Protein AF-A0A957PNN7-F1 (afdb_monomer_lite)

Secondary structure (DSSP, 8-state):
---TT-EE-TT---EEESTT-SSSS-EEEEESSSS-EEEEEEEEE--S--SEEEEEEEEEEEE---STTS-EEEEEEEETTT--EEEEEEEEEGGG-SBSS--TT--EEEEEEEEHHHHHHHTT-EEEEEEEEE--SSS-EEEEEEEEEEEE-----PPPP------PPPPPPPPEEEEEEE--SS--TTHHHHHHHHHHHHHGGGBSSSSSEEEEEEESS-TT-TTS-S--EEEE--TTS---TTTSEEE-----

Foldseek 3Di:
DPLVQKDKPPQAPKDWAQPLALDDRTWIKHWPDAQGKTKIKHKDFAALDFFKKKKKKKKAKAWPDDDWDFKKKWKFKAQPPPRHTLDGLDIDTNNLHPHNDDDSVRIDMDMDMAGDPRCVSRRRTTMMTMIIMGGHRDITMMMIMDDIDMGGPDPDDDDDDDDDDDPDDPDPQAADEDEAEAELCAQCLSVVVSVLVVCLSRCQCQDEPNHRYWYKYWYAADSVDRRNDHAIKIAGQYNRSDGDPPPRIDRPGDDD

Sequence (256 aa):
GDLSSWIVSENSTVTVTGDGAYGGQYAAYFGGIDNANEEFYQQVNVPNTGEQGSLTFWVNQFSEESAEGADFFCASIYDANTVEQIFDLGCLDGVEAINDSYDAEAWWLAQYEFQGADWNALKGKAILLAFQMYTDGSLLTTVLIDNISFQTDSTAVATPTPTPISTAQPSAQRTWTAILYIDGDNDLCNAYPRLLTRMEQELGDKIGPNGFLNITVLIDHHPGYCQGIGNAMRYLIQPNGAYTDGVNRWDMGEIH

pLDDT: mean 81.03, std 16.58, range [35.59, 98.56]

Radius of gyration: 21.53 Å; chains: 1; bounding box: 55×30×69 Å

Structure (mmCIF, N/CA/C/O backbone):
data_AF-A0A957PNN7-F1
#
_entry.id   AF-A0A957PNN7-F1
#
loop_
_atom_site.group_PDB
_atom_site.id
_atom_site.type_symbol
_atom_site.label_atom_id
_atom_site.label_alt_id
_atom_site.label_comp_id
_atom_site.label_asym_id
_atom_site.label_entity_id
_atom_site.label_seq_id
_atom_site.pdbx_PDB_ins_code
_atom_site.Cartn_x
_atom_site.Cartn_y
_atom_site.Cartn_z
_atom_site.occupancy
_atom_site.B_iso_or_equiv
_atom_site.auth_seq_id
_atom_site.auth_comp_id
_atom_site.auth_asym_id
_atom_site.auth_atom_id
_atom_site.pdbx_PDB_model_num
ATOM 1 N N . GLY A 1 1 ? 7.047 13.147 5.935 1.00 64.62 1 GLY A N 1
ATOM 2 C CA . GLY A 1 1 ? 6.265 12.861 7.159 1.00 64.62 1 GLY A CA 1
ATOM 3 C C . GLY A 1 1 ? 7.154 12.637 8.377 1.00 64.62 1 GLY A C 1
ATOM 4 O O . GLY A 1 1 ? 8.372 12.604 8.236 1.00 64.62 1 GLY A O 1
ATOM 5 N N . ASP A 1 2 ? 6.580 12.525 9.583 1.00 80.44 2 ASP A N 1
ATOM 6 C CA . ASP A 1 2 ? 7.318 12.065 10.778 1.00 80.44 2 ASP A CA 1
ATOM 7 C C . ASP A 1 2 ? 7.280 10.534 10.838 1.00 80.44 2 ASP A C 1
ATOM 9 O O . ASP A 1 2 ? 6.242 9.940 11.127 1.00 80.44 2 ASP A O 1
ATOM 13 N N . LEU A 1 3 ? 8.418 9.909 10.540 1.00 87.31 3 LEU A N 1
ATOM 14 C CA . LEU A 1 3 ? 8.581 8.454 10.518 1.00 87.31 3 LEU A CA 1
ATOM 15 C C . LEU A 1 3 ? 9.382 7.930 11.722 1.00 87.31 3 LEU A C 1
ATOM 17 O O . LEU A 1 3 ? 9.751 6.764 11.765 1.00 87.31 3 LEU A O 1
ATOM 21 N N . SER A 1 4 ? 9.646 8.769 12.728 1.00 85.88 4 SER A N 1
ATOM 22 C CA . SER A 1 4 ? 10.554 8.444 13.842 1.00 85.88 4 SER A CA 1
ATOM 23 C C . SER A 1 4 ? 10.078 7.318 14.768 1.00 85.88 4 SER A C 1
ATOM 25 O O . SER A 1 4 ? 10.878 6.748 15.507 1.00 85.88 4 SER A O 1
ATOM 27 N N . SER A 1 5 ? 8.782 7.010 14.748 1.00 89.88 5 SER A N 1
ATOM 28 C CA . SER A 1 5 ? 8.162 5.948 15.554 1.00 89.88 5 SER A CA 1
ATOM 29 C C . SER A 1 5 ? 7.886 4.665 14.768 1.00 89.88 5 SER A C 1
ATOM 31 O O . SER A 1 5 ? 7.336 3.719 15.333 1.00 89.88 5 SER A O 1
ATOM 33 N N . TRP A 1 6 ? 8.260 4.632 13.490 1.00 95.56 6 TRP A N 1
ATOM 34 C CA . TRP A 1 6 ? 8.177 3.442 12.655 1.00 95.56 6 TRP A CA 1
ATOM 35 C C . TRP A 1 6 ? 9.421 2.575 12.826 1.00 95.56 6 TRP A C 1
ATOM 37 O O . TRP A 1 6 ? 10.511 3.061 13.133 1.00 95.56 6 TRP A O 1
ATOM 47 N N . ILE A 1 7 ? 9.243 1.275 12.634 1.00 97.12 7 ILE A N 1
ATOM 48 C CA . ILE A 1 7 ? 10.251 0.251 12.868 1.00 97.12 7 ILE A CA 1
ATOM 49 C C . ILE A 1 7 ? 10.518 -0.463 11.548 1.00 97.12 7 ILE A C 1
ATOM 51 O O . ILE A 1 7 ? 9.591 -0.913 10.882 1.00 97.12 7 ILE A O 1
ATOM 55 N N . VAL A 1 8 ? 11.796 -0.572 11.191 1.00 97.44 8 VAL A N 1
ATOM 56 C CA . VAL A 1 8 ? 12.284 -1.434 10.109 1.00 97.44 8 VAL A CA 1
ATOM 57 C C . VAL A 1 8 ? 12.574 -2.809 10.711 1.00 97.44 8 VAL A C 1
ATOM 59 O O . VAL A 1 8 ? 13.305 -2.895 11.702 1.00 97.44 8 VAL A O 1
ATOM 62 N N . SER A 1 9 ? 12.000 -3.875 10.149 1.00 95.44 9 SER A N 1
ATOM 63 C CA . SER A 1 9 ? 12.245 -5.247 10.621 1.00 95.44 9 SER A CA 1
ATOM 64 C C . SER A 1 9 ? 13.721 -5.647 10.458 1.00 95.44 9 SER A C 1
ATOM 66 O O . SER A 1 9 ? 14.397 -5.177 9.550 1.00 95.44 9 SER A O 1
ATOM 68 N N . GLU A 1 10 ? 14.242 -6.533 11.317 1.00 89.75 10 GLU A N 1
ATOM 69 C CA . GLU A 1 10 ? 15.695 -6.799 11.440 1.00 89.75 10 GLU A CA 1
ATOM 70 C C . GLU A 1 10 ? 16.405 -7.235 10.141 1.00 89.75 10 GLU A C 1
ATOM 72 O O . GLU A 1 10 ? 17.602 -6.998 9.999 1.00 89.75 10 GLU A O 1
ATOM 77 N N . ASN A 1 11 ? 15.686 -7.856 9.200 1.00 88.31 11 ASN A N 1
ATOM 78 C CA . ASN A 1 11 ? 16.225 -8.307 7.907 1.00 88.31 11 ASN A CA 1
ATOM 79 C C . ASN A 1 11 ? 15.761 -7.450 6.719 1.00 88.31 11 ASN A C 1
ATOM 81 O O . ASN A 1 11 ? 16.033 -7.797 5.573 1.00 88.31 11 ASN A O 1
ATOM 85 N N . SER A 1 12 ? 15.047 -6.362 6.995 1.00 95.12 12 SER A N 1
ATOM 86 C CA . SER A 1 12 ? 14.549 -5.433 5.992 1.00 95.12 12 SER A CA 1
ATOM 87 C C . SER A 1 12 ? 15.630 -4.411 5.642 1.00 95.12 12 SER A C 1
ATOM 89 O O . SER A 1 12 ? 16.380 -3.955 6.509 1.00 95.12 12 SER A O 1
ATOM 91 N N . THR A 1 13 ? 15.701 -4.036 4.370 1.00 94.94 13 THR A N 1
ATOM 92 C CA . THR A 1 13 ? 16.608 -2.998 3.857 1.00 94.94 13 THR A CA 1
ATOM 93 C C . THR A 1 13 ? 15.934 -1.641 3.693 1.00 94.94 13 THR A C 1
ATOM 95 O O . THR A 1 13 ? 16.572 -0.706 3.209 1.00 94.94 13 THR A O 1
ATOM 98 N N . VAL A 1 14 ? 14.692 -1.504 4.170 1.00 96.50 14 VAL A N 1
ATOM 99 C CA . VAL A 1 14 ? 13.947 -0.242 4.132 1.00 96.50 14 VAL A CA 1
ATOM 100 C C . VAL A 1 14 ? 14.759 0.871 4.771 1.00 96.50 14 VAL A C 1
ATOM 102 O O . VAL A 1 14 ? 15.275 0.745 5.887 1.00 96.50 14 VAL A O 1
ATOM 105 N N . THR A 1 15 ? 14.835 2.001 4.076 1.00 95.19 15 THR A N 1
ATOM 106 C CA . THR A 1 15 ? 15.506 3.196 4.587 1.00 95.19 15 THR A CA 1
ATOM 107 C C . THR A 1 15 ? 14.529 4.348 4.743 1.00 95.19 15 THR A C 1
ATOM 109 O O . THR A 1 15 ? 13.542 4.462 4.023 1.00 95.19 15 THR A O 1
ATOM 112 N N . VAL A 1 16 ? 14.811 5.229 5.702 1.00 92.56 16 VAL A N 1
ATOM 113 C CA . VAL A 1 16 ? 14.127 6.518 5.828 1.00 92.56 16 VAL A CA 1
ATOM 114 C C . VAL A 1 16 ? 15.032 7.571 5.200 1.00 92.56 16 VAL A C 1
ATOM 116 O O . VAL A 1 16 ? 16.122 7.838 5.708 1.00 92.56 16 VAL A O 1
ATOM 119 N N . THR A 1 17 ? 14.592 8.147 4.086 1.00 90.00 17 THR A N 1
ATOM 120 C CA . THR A 1 17 ? 15.379 9.074 3.263 1.00 90.00 17 THR A CA 1
ATOM 121 C C . THR A 1 17 ? 14.665 10.406 3.104 1.00 90.00 17 THR A C 1
ATOM 123 O O . THR A 1 17 ? 13.440 10.456 3.123 1.00 90.00 17 THR A O 1
ATOM 126 N N . GLY A 1 18 ? 15.421 11.496 2.959 1.00 83.50 18 GLY A N 1
ATOM 127 C CA . GLY A 1 18 ? 14.855 12.798 2.594 1.00 83.50 18 GLY A CA 1
ATOM 128 C C . GLY A 1 18 ? 14.750 13.036 1.093 1.00 83.50 18 GLY A C 1
ATOM 129 O O . GLY A 1 18 ? 14.072 13.973 0.671 1.00 83.50 18 GLY A O 1
ATOM 130 N N . ASP A 1 19 ? 15.387 12.187 0.291 1.00 83.00 19 ASP A N 1
ATOM 131 C CA . ASP A 1 19 ? 15.305 12.266 -1.159 1.00 83.00 19 ASP A CA 1
ATOM 132 C C . ASP A 1 19 ? 13.955 11.725 -1.635 1.00 83.00 19 ASP A C 1
ATOM 134 O O . ASP A 1 19 ? 13.506 10.662 -1.213 1.00 83.00 19 ASP A O 1
ATOM 138 N N . GLY A 1 20 ? 13.295 12.480 -2.513 1.00 80.62 20 GLY A N 1
ATOM 139 C CA . GLY A 1 20 ? 12.025 12.074 -3.109 1.00 80.62 20 GLY A CA 1
ATOM 140 C C . GLY A 1 20 ? 10.810 12.144 -2.182 1.00 80.62 20 GLY A C 1
ATOM 141 O O . GLY A 1 20 ? 9.746 11.713 -2.595 1.00 80.62 20 GLY A O 1
ATOM 142 N N . ALA A 1 21 ? 10.913 12.689 -0.963 1.00 87.62 21 ALA A N 1
ATOM 143 C CA . ALA A 1 21 ? 9.772 12.771 -0.048 1.00 87.62 21 ALA A CA 1
ATOM 144 C C . ALA A 1 21 ? 8.613 13.612 -0.620 1.00 87.62 21 ALA A C 1
ATOM 146 O O . ALA A 1 21 ? 8.831 14.721 -1.113 1.00 87.62 21 ALA A O 1
ATOM 147 N N . TYR A 1 22 ? 7.375 13.119 -0.489 1.00 84.88 22 TYR A N 1
ATOM 148 C CA . TYR A 1 22 ? 6.181 13.851 -0.924 1.00 84.88 22 TYR A CA 1
ATOM 149 C C . TYR A 1 22 ? 6.015 15.171 -0.161 1.00 84.88 22 TYR A C 1
ATOM 151 O O . TYR A 1 22 ? 5.710 16.213 -0.742 1.00 84.88 22 TYR A O 1
ATOM 159 N N . GLY A 1 23 ? 6.222 15.147 1.162 1.00 78.06 23 GLY A N 1
ATOM 160 C CA . GLY A 1 23 ? 6.137 16.347 1.986 1.00 78.06 23 GLY A CA 1
ATOM 161 C C . GLY A 1 23 ? 6.925 16.264 3.293 1.00 78.06 23 GLY A C 1
ATOM 162 O O . GLY A 1 23 ? 6.902 15.274 4.022 1.00 78.06 23 GLY A O 1
ATOM 163 N N . GLY A 1 24 ? 7.584 17.363 3.660 1.00 78.06 24 GLY A N 1
ATOM 164 C CA . GLY A 1 24 ? 8.435 17.417 4.850 1.00 78.06 24 GLY A CA 1
ATOM 165 C C . GLY A 1 24 ? 9.861 16.951 4.554 1.00 78.06 24 GLY A C 1
ATOM 166 O O . GLY A 1 24 ? 10.404 17.299 3.514 1.00 78.06 24 GLY A O 1
ATOM 167 N N . GLN A 1 25 ? 10.493 16.254 5.505 1.00 80.31 25 GLN A N 1
ATOM 168 C CA . GLN A 1 25 ? 11.923 15.916 5.431 1.00 80.31 25 GLN A CA 1
ATOM 169 C C . GLN A 1 25 ? 12.231 14.461 5.089 1.00 80.31 25 GLN A C 1
ATOM 171 O O . GLN A 1 25 ? 13.387 14.192 4.792 1.00 80.31 25 GLN A O 1
ATOM 176 N N . TYR A 1 26 ? 11.266 13.543 5.184 1.00 90.31 26 TYR A N 1
ATOM 177 C CA . TYR A 1 26 ? 11.533 12.109 5.079 1.00 90.31 26 TYR A CA 1
ATOM 178 C C . TYR A 1 26 ? 10.372 11.340 4.449 1.00 90.31 26 TYR A C 1
ATOM 180 O O . TYR A 1 26 ? 9.222 11.678 4.728 1.00 90.31 26 TYR A O 1
ATOM 188 N N . ALA A 1 27 ? 10.703 10.286 3.706 1.00 95.25 27 ALA A N 1
ATOM 189 C CA . ALA A 1 27 ? 9.843 9.207 3.226 1.00 95.25 27 ALA A CA 1
ATOM 190 C C . ALA A 1 27 ? 10.506 7.847 3.523 1.00 95.25 27 ALA A C 1
ATOM 192 O O . ALA A 1 27 ? 11.720 7.778 3.740 1.00 95.25 27 ALA A O 1
ATOM 193 N N . ALA A 1 28 ? 9.716 6.775 3.557 1.00 96.94 28 ALA A N 1
ATOM 194 C CA . ALA A 1 28 ? 10.240 5.413 3.639 1.00 96.94 28 ALA A CA 1
ATOM 195 C C . ALA A 1 28 ? 10.440 4.853 2.225 1.00 96.94 28 ALA A C 1
ATOM 197 O O . ALA A 1 28 ? 9.549 4.982 1.389 1.00 96.94 28 ALA A O 1
ATOM 198 N N . TYR A 1 29 ? 11.609 4.263 1.981 1.00 97.50 29 TYR A N 1
ATOM 199 C CA . TYR A 1 29 ? 12.063 3.709 0.707 1.00 97.50 29 TYR A CA 1
ATOM 200 C C . TYR A 1 29 ? 12.147 2.188 0.804 1.00 97.50 29 TYR A C 1
ATOM 202 O O . TYR A 1 29 ? 12.873 1.679 1.661 1.00 97.50 29 TYR A O 1
ATOM 210 N N . PHE A 1 30 ? 11.430 1.504 -0.084 1.00 98.38 30 PHE A N 1
ATOM 211 C CA . PHE A 1 30 ? 11.341 0.049 -0.210 1.00 98.38 30 PHE A CA 1
ATOM 212 C C . PHE A 1 30 ? 11.854 -0.393 -1.579 1.00 98.38 30 PHE A C 1
ATOM 214 O O . PHE A 1 30 ? 11.699 0.332 -2.565 1.00 98.38 30 PHE A O 1
ATOM 221 N N . GLY A 1 31 ? 12.371 -1.613 -1.653 1.00 96.69 31 GLY A N 1
ATOM 222 C CA . GLY A 1 31 ? 12.816 -2.247 -2.883 1.00 96.69 31 GLY A CA 1
ATOM 223 C C . GLY A 1 31 ? 14.093 -1.619 -3.433 1.00 96.69 31 GLY A C 1
ATOM 224 O O . GLY A 1 31 ? 15.041 -1.336 -2.697 1.00 96.69 31 GLY A O 1
ATOM 225 N N . GLY A 1 32 ? 14.144 -1.461 -4.756 1.00 95.94 32 GLY A N 1
ATOM 226 C CA . GLY A 1 32 ? 15.349 -1.040 -5.476 1.00 95.94 32 GLY A CA 1
ATOM 227 C C . GLY A 1 32 ? 16.470 -2.085 -5.453 1.00 95.94 32 GLY A C 1
ATOM 228 O O . GLY A 1 32 ? 17.607 -1.776 -5.815 1.00 95.94 32 GLY A O 1
ATOM 229 N N . ILE A 1 33 ? 16.158 -3.306 -5.008 1.00 96.50 33 ILE A N 1
ATOM 230 C CA . ILE A 1 33 ? 17.058 -4.453 -4.925 1.00 96.50 33 ILE A CA 1
ATOM 231 C C . ILE A 1 33 ? 16.299 -5.761 -5.189 1.00 96.50 33 ILE A C 1
ATOM 233 O O . ILE A 1 33 ? 15.115 -5.878 -4.872 1.00 96.50 33 ILE A O 1
ATOM 237 N N . ASP A 1 34 ? 17.021 -6.763 -5.679 1.00 97.25 34 ASP A N 1
ATOM 238 C CA . ASP A 1 34 ? 16.489 -8.103 -5.931 1.00 97.25 34 ASP A CA 1
ATOM 239 C C . ASP A 1 34 ? 16.408 -8.952 -4.650 1.00 97.25 34 ASP A C 1
ATOM 241 O O . ASP A 1 34 ? 17.261 -8.863 -3.760 1.00 97.25 34 ASP A O 1
ATOM 245 N N . ASN A 1 35 ? 15.480 -9.909 -4.641 1.00 96.62 35 ASN A N 1
ATOM 246 C CA . ASN A 1 35 ? 15.312 -10.967 -3.640 1.00 96.62 35 ASN A CA 1
ATOM 247 C C . ASN A 1 35 ? 15.134 -10.439 -2.208 1.00 96.62 35 ASN A C 1
ATOM 249 O O . ASN A 1 35 ? 15.668 -11.014 -1.250 1.00 96.62 35 ASN A O 1
ATOM 253 N N . ALA A 1 36 ? 14.405 -9.340 -2.059 1.00 96.44 36 ALA A N 1
ATOM 254 C CA . ALA A 1 36 ? 14.161 -8.699 -0.784 1.00 96.44 36 ALA A CA 1
ATOM 255 C C . ALA A 1 36 ? 12.826 -9.137 -0.176 1.00 96.44 36 ALA A C 1
ATOM 257 O O . ALA A 1 36 ? 11.840 -9.406 -0.860 1.00 96.44 36 ALA A O 1
ATOM 258 N N . ASN A 1 37 ? 12.810 -9.201 1.151 1.00 97.31 37 ASN A N 1
ATOM 259 C CA . ASN A 1 37 ? 11.602 -9.353 1.946 1.00 97.31 37 ASN A CA 1
ATOM 260 C C . ASN A 1 37 ? 11.672 -8.309 3.050 1.00 97.31 37 ASN A C 1
ATOM 262 O O . ASN A 1 37 ? 12.423 -8.439 4.021 1.00 97.31 37 ASN A O 1
ATOM 266 N N . GLU A 1 38 ? 10.949 -7.232 2.822 1.00 97.94 38 GLU A N 1
ATOM 267 C CA . GLU A 1 38 ? 11.046 -6.017 3.591 1.00 97.94 38 GLU A CA 1
ATOM 268 C C . GLU A 1 38 ? 9.762 -5.765 4.352 1.00 97.94 38 GLU A C 1
ATOM 270 O O . GLU A 1 38 ? 8.659 -6.020 3.874 1.00 97.94 38 GLU A O 1
ATOM 275 N N . GLU A 1 39 ? 9.918 -5.200 5.540 1.00 98.00 39 GLU A N 1
ATOM 276 C CA . GLU A 1 39 ? 8.800 -4.793 6.365 1.00 98.00 39 GLU A CA 1
ATOM 277 C C . GLU A 1 39 ? 9.144 -3.522 7.137 1.00 98.00 39 GLU A C 1
ATOM 279 O O . GLU A 1 39 ? 10.257 -3.349 7.656 1.00 98.00 39 GLU A O 1
ATOM 284 N N . PHE A 1 40 ? 8.156 -2.635 7.192 1.00 98.38 40 PHE A N 1
ATOM 285 C CA . PHE A 1 40 ? 8.182 -1.376 7.911 1.00 98.38 40 PHE A CA 1
ATOM 286 C C . PHE A 1 40 ? 6.838 -1.168 8.594 1.00 98.38 40 PHE A C 1
ATOM 288 O O . PHE A 1 40 ? 5.793 -1.156 7.939 1.00 98.38 40 PHE A O 1
ATOM 295 N N . TYR A 1 41 ? 6.844 -1.023 9.913 1.00 98.06 41 TYR A N 1
ATOM 296 C CA . TYR A 1 41 ? 5.606 -1.067 10.679 1.00 98.06 41 TYR A CA 1
ATOM 297 C C . TYR A 1 41 ? 5.593 -0.116 11.869 1.00 98.06 41 TYR A C 1
ATOM 299 O O . TYR A 1 41 ? 6.626 0.317 12.379 1.00 98.06 41 TYR A O 1
ATOM 307 N N . GLN A 1 42 ? 4.391 0.186 12.346 1.00 97.56 42 GLN A N 1
ATOM 308 C CA . GLN A 1 42 ? 4.165 0.973 13.550 1.00 97.56 42 GLN A CA 1
ATOM 309 C C . GLN A 1 42 ? 3.039 0.354 14.374 1.00 97.56 42 GLN A C 1
ATOM 311 O O . GLN A 1 42 ? 1.978 0.011 13.851 1.00 97.56 42 GLN A O 1
ATOM 316 N N . GLN A 1 43 ? 3.243 0.261 15.689 1.00 97.38 43 GLN A N 1
ATOM 317 C CA . GLN A 1 43 ? 2.158 -0.080 16.600 1.00 97.38 43 GLN A CA 1
ATOM 318 C C . GLN A 1 43 ? 1.269 1.141 16.864 1.00 97.38 43 GLN A C 1
ATOM 320 O O . GLN A 1 43 ? 1.747 2.190 17.297 1.00 97.38 43 GLN A O 1
ATOM 325 N N . VAL A 1 44 ? -0.041 0.973 16.693 1.00 96.38 44 VAL A N 1
ATOM 326 C CA . VAL A 1 44 ? -1.058 1.989 16.980 1.00 96.38 44 VAL A CA 1
ATOM 327 C C . VAL A 1 44 ? -2.034 1.451 18.020 1.00 96.38 44 VAL A C 1
ATOM 329 O O . VAL A 1 44 ? -2.544 0.339 17.907 1.00 96.38 44 VAL A O 1
ATOM 332 N N . ASN A 1 45 ? -2.314 2.244 19.054 1.00 96.25 45 ASN A N 1
ATOM 333 C CA . ASN A 1 45 ? -3.350 1.914 20.031 1.00 96.25 45 ASN A CA 1
ATOM 334 C C . ASN A 1 45 ? -4.670 2.540 19.581 1.00 96.25 45 ASN A C 1
ATOM 336 O O . ASN A 1 45 ? -4.844 3.756 19.673 1.00 96.25 45 ASN A O 1
ATOM 340 N N . VAL A 1 46 ? -5.596 1.711 19.102 1.00 95.88 46 VAL A N 1
ATOM 341 C CA . VAL A 1 46 ? -6.909 2.161 18.645 1.00 95.88 46 VAL A CA 1
ATOM 342 C C . VAL A 1 46 ? -7.793 2.440 19.865 1.00 95.88 46 VAL A C 1
ATOM 344 O O . VAL A 1 46 ? -7.990 1.550 20.700 1.00 95.88 46 VAL A O 1
ATOM 347 N N . PRO A 1 47 ? -8.358 3.653 20.006 1.00 93.56 47 PRO A N 1
ATOM 348 C CA . PRO A 1 47 ? -9.286 3.964 21.084 1.00 93.56 47 PRO A CA 1
ATOM 349 C C . PRO A 1 47 ? -10.480 3.005 21.114 1.00 93.56 47 PRO A C 1
ATOM 351 O O . PRO A 1 47 ? -10.947 2.517 20.088 1.00 93.56 47 PRO A O 1
ATOM 354 N N . ASN A 1 48 ? -11.036 2.780 22.304 1.00 92.06 48 ASN A N 1
ATOM 355 C CA . ASN A 1 48 ? -12.295 2.048 22.465 1.00 92.06 48 ASN A CA 1
ATOM 356 C C . ASN A 1 48 ? -13.539 2.950 22.300 1.00 92.06 48 ASN A C 1
ATOM 358 O O . ASN A 1 48 ? -14.648 2.562 22.671 1.00 92.06 48 ASN A O 1
ATOM 362 N N . THR A 1 49 ? -13.365 4.153 21.753 1.00 86.31 49 THR A N 1
ATOM 363 C CA . THR A 1 49 ? -14.396 5.162 21.461 1.00 86.31 49 THR A CA 1
ATOM 364 C C . THR A 1 49 ? -14.467 5.426 19.950 1.00 86.31 49 THR A C 1
ATOM 366 O O . THR A 1 49 ? -13.704 4.830 19.197 1.00 86.31 49 THR A O 1
ATOM 369 N N . GLY A 1 50 ? -15.418 6.244 19.482 1.00 86.75 50 GLY A N 1
ATOM 370 C CA . GLY A 1 50 ? -15.600 6.523 18.050 1.00 86.75 50 GLY A CA 1
ATOM 371 C C . GLY A 1 50 ? -16.394 5.455 17.289 1.00 86.75 50 GLY A C 1
ATOM 372 O O . GLY A 1 50 ? -16.601 4.337 17.777 1.00 86.75 50 GLY A O 1
ATOM 373 N N . GLU A 1 51 ? -16.863 5.812 16.097 1.00 90.69 51 GLU A N 1
ATOM 374 C CA . GLU A 1 51 ? -17.705 4.961 15.232 1.00 90.69 51 GLU A CA 1
ATOM 375 C C . GLU A 1 51 ? -17.012 4.555 13.925 1.00 90.69 51 GLU A C 1
ATOM 377 O O . GLU A 1 51 ? -17.459 3.616 13.266 1.00 90.69 51 GLU A O 1
ATOM 382 N N . GLN A 1 52 ? -15.909 5.225 13.592 1.00 92.38 52 GLN A N 1
ATOM 383 C CA . GLN A 1 52 ? -15.139 5.003 12.379 1.00 92.38 52 GLN A CA 1
ATOM 384 C C . GLN A 1 52 ? -13.682 5.443 12.561 1.00 92.38 52 GLN A C 1
ATOM 386 O O . GLN A 1 52 ? -13.348 6.203 13.483 1.00 92.38 52 GLN A O 1
ATOM 391 N N . GLY A 1 53 ? -12.835 4.989 11.645 1.00 92.19 53 GLY A N 1
ATOM 392 C CA . GLY A 1 53 ? -11.464 5.452 11.494 1.00 92.19 53 GLY A CA 1
ATOM 393 C C . GLY A 1 53 ? -11.013 5.375 10.044 1.00 92.19 53 GLY A C 1
ATOM 394 O O . GLY A 1 53 ? -11.679 4.760 9.216 1.00 92.19 53 GLY A O 1
ATOM 395 N N . SER A 1 54 ? -9.876 5.985 9.747 1.00 94.06 54 SER A N 1
ATOM 396 C CA . SER A 1 54 ? -9.302 6.000 8.408 1.00 94.06 54 SER A CA 1
ATOM 397 C C . SER A 1 54 ? -7.787 5.861 8.449 1.00 94.06 54 SER A C 1
ATOM 399 O O . SER A 1 54 ? -7.132 6.293 9.400 1.00 94.06 54 SER A O 1
ATOM 401 N N . LEU A 1 55 ? -7.234 5.237 7.412 1.00 94.56 55 LEU A N 1
ATOM 402 C CA . LEU A 1 55 ? -5.805 5.179 7.137 1.00 94.56 55 LEU A CA 1
ATOM 403 C C . LEU A 1 55 ? -5.544 5.879 5.808 1.00 94.56 55 LEU A C 1
ATOM 405 O O . LEU A 1 55 ? -6.129 5.515 4.792 1.00 94.56 55 LEU A O 1
ATOM 409 N N . THR A 1 56 ? -4.629 6.840 5.808 1.00 94.50 56 THR A N 1
ATOM 410 C CA . THR A 1 56 ? -4.159 7.502 4.591 1.00 94.50 56 THR A CA 1
ATOM 411 C C . THR A 1 56 ? -2.646 7.506 4.523 1.00 94.50 56 THR A C 1
ATOM 413 O O . THR A 1 56 ? -1.997 7.712 5.547 1.00 94.50 56 THR A O 1
ATOM 416 N N . PHE A 1 57 ? -2.086 7.358 3.331 1.00 94.81 57 PHE A N 1
ATOM 417 C CA . PHE A 1 57 ? -0.660 7.548 3.076 1.00 94.81 57 PHE A CA 1
ATOM 418 C C . PHE A 1 57 ? -0.434 7.881 1.603 1.00 94.81 57 PHE A C 1
ATOM 420 O O . PHE A 1 57 ? -1.207 7.475 0.738 1.00 94.81 57 PHE A O 1
ATOM 427 N N . TRP A 1 58 ? 0.610 8.649 1.321 1.00 94.94 58 TRP A N 1
ATOM 428 C CA . TRP A 1 58 ? 1.047 8.921 -0.042 1.00 94.94 58 TRP A CA 1
ATOM 429 C C . TRP A 1 58 ? 1.953 7.794 -0.518 1.00 94.94 58 TRP A C 1
ATOM 431 O O . TRP A 1 58 ? 2.744 7.281 0.274 1.00 94.94 58 TRP A O 1
ATOM 441 N N . VAL A 1 59 ? 1.837 7.431 -1.793 1.00 95.81 59 VAL A N 1
ATOM 442 C CA . VAL A 1 59 ? 2.618 6.378 -2.451 1.00 95.81 59 VAL A CA 1
ATOM 443 C C . VAL A 1 59 ? 3.178 6.901 -3.765 1.00 95.81 59 VAL A C 1
ATOM 445 O O . VAL A 1 59 ? 2.498 7.638 -4.479 1.00 95.81 59 VAL A O 1
ATOM 448 N N . ASN A 1 60 ? 4.407 6.505 -4.074 1.00 95.50 60 ASN A N 1
ATOM 449 C CA . ASN A 1 60 ? 5.020 6.652 -5.386 1.00 95.50 60 ASN A CA 1
ATOM 450 C C . ASN A 1 60 ? 5.776 5.364 -5.708 1.00 95.50 60 ASN A C 1
ATOM 452 O O . ASN A 1 60 ? 6.706 4.996 -4.991 1.00 95.50 60 ASN A O 1
ATOM 456 N N . GLN A 1 61 ? 5.336 4.670 -6.752 1.00 96.44 61 GLN A N 1
ATOM 457 C CA . GLN A 1 61 ? 5.941 3.432 -7.226 1.00 96.44 61 GLN A CA 1
ATOM 458 C C . GLN A 1 61 ? 6.496 3.647 -8.627 1.00 96.44 61 GLN A C 1
ATOM 460 O O . GLN A 1 61 ? 5.817 4.182 -9.507 1.00 96.44 61 GLN A O 1
ATOM 465 N N . PHE A 1 62 ? 7.709 3.156 -8.831 1.00 95.62 62 PHE A N 1
ATOM 466 C CA . PHE A 1 62 ? 8.357 3.099 -10.129 1.00 95.62 62 PHE A CA 1
ATOM 467 C C . PHE A 1 62 ? 9.050 1.749 -10.283 1.00 95.62 62 PHE A C 1
ATOM 469 O O . PHE A 1 62 ? 9.574 1.199 -9.310 1.00 95.62 62 PHE A O 1
ATOM 476 N N . SER A 1 63 ? 8.987 1.184 -11.484 1.00 97.00 63 SER A N 1
ATOM 477 C CA . SER A 1 63 ? 9.421 -0.188 -11.721 1.00 97.00 63 SER A CA 1
ATOM 478 C C . SER A 1 63 ? 9.829 -0.428 -13.162 1.00 97.00 63 SER A C 1
ATOM 480 O O . SER A 1 63 ? 9.180 0.041 -14.095 1.00 97.00 63 SER A O 1
ATOM 482 N N . GLU A 1 64 ? 10.878 -1.220 -13.328 1.00 97.19 64 GLU A N 1
ATOM 483 C CA . GLU A 1 64 ? 11.314 -1.742 -14.618 1.00 97.19 64 GLU A CA 1
ATOM 484 C C . GLU A 1 64 ? 10.480 -2.959 -15.068 1.00 97.19 64 GLU A C 1
ATOM 486 O O . GLU A 1 64 ? 10.646 -3.421 -16.199 1.00 97.19 64 GLU A O 1
ATOM 491 N N . GLU A 1 65 ? 9.590 -3.477 -14.210 1.00 93.88 65 GLU A N 1
ATOM 492 C CA . GLU A 1 65 ? 8.822 -4.696 -14.449 1.00 93.88 65 GLU A CA 1
ATOM 493 C C . GLU A 1 65 ? 7.988 -4.662 -15.730 1.00 93.88 65 GLU A C 1
ATOM 495 O O . GLU A 1 65 ? 7.322 -3.685 -16.081 1.00 93.88 65 GLU A O 1
ATOM 500 N N . SER A 1 66 ? 7.984 -5.798 -16.427 1.00 90.56 66 SER A N 1
ATOM 501 C CA . SER A 1 66 ? 7.267 -5.964 -17.700 1.00 90.56 66 SER A CA 1
ATOM 502 C C . SER A 1 66 ? 6.239 -7.094 -17.684 1.00 90.56 66 SER A C 1
ATOM 504 O O . SER A 1 66 ? 5.504 -7.266 -18.661 1.00 90.56 66 SER A O 1
ATOM 506 N N . ALA A 1 67 ? 6.158 -7.844 -16.583 1.00 87.75 67 ALA A N 1
ATOM 507 C CA . ALA A 1 67 ? 5.193 -8.910 -16.373 1.00 87.75 67 ALA A CA 1
ATOM 508 C C . ALA A 1 67 ? 4.649 -8.873 -14.938 1.00 87.75 67 ALA A C 1
ATOM 510 O O . ALA A 1 67 ? 5.333 -8.439 -14.022 1.00 87.75 67 ALA A O 1
ATOM 511 N N . GLU A 1 68 ? 3.413 -9.340 -14.766 1.00 90.81 68 GLU A N 1
ATOM 512 C CA . GLU A 1 68 ? 2.790 -9.503 -13.450 1.00 90.81 68 GLU A CA 1
ATOM 513 C C . GLU A 1 68 ? 3.492 -10.603 -12.640 1.00 90.81 68 GLU A C 1
ATOM 515 O O . GLU A 1 68 ? 3.940 -11.617 -13.189 1.00 90.81 68 GLU A O 1
ATOM 520 N N . GLY A 1 69 ? 3.483 -10.453 -11.320 1.00 90.62 69 GLY A N 1
ATOM 521 C CA . GLY A 1 69 ? 3.826 -11.504 -10.374 1.00 90.62 69 GLY A CA 1
ATOM 522 C C . GLY A 1 69 ? 5.267 -11.521 -9.878 1.00 90.62 69 GLY A C 1
ATOM 523 O O . GLY A 1 69 ? 5.620 -12.473 -9.179 1.00 90.62 69 GLY A O 1
ATOM 524 N N . ALA A 1 70 ? 6.078 -10.531 -10.248 1.00 94.31 70 ALA A N 1
ATOM 525 C CA . ALA A 1 70 ? 7.482 -10.448 -9.852 1.00 94.31 70 ALA A CA 1
ATOM 526 C C . ALA A 1 70 ? 7.638 -9.792 -8.473 1.00 94.31 70 ALA A C 1
ATOM 528 O O . ALA A 1 70 ? 8.016 -10.453 -7.503 1.00 94.31 70 ALA A O 1
ATOM 529 N N . ASP A 1 71 ? 7.238 -8.526 -8.377 1.00 98.06 71 ASP A N 1
ATOM 530 C CA . ASP A 1 71 ? 7.430 -7.692 -7.197 1.00 98.06 71 ASP A CA 1
ATOM 531 C C . ASP A 1 71 ? 6.089 -7.233 -6.618 1.00 98.06 71 ASP A C 1
ATOM 533 O O . ASP A 1 71 ? 5.166 -6.900 -7.360 1.00 98.06 71 ASP A O 1
ATOM 537 N N . PHE A 1 72 ? 5.979 -7.164 -5.289 1.00 97.31 72 PHE A N 1
ATOM 538 C CA . PHE A 1 72 ? 4.746 -6.764 -4.609 1.00 97.31 72 PHE A CA 1
ATOM 539 C C . PHE A 1 72 ? 4.991 -5.821 -3.437 1.00 97.31 72 PHE A C 1
ATOM 541 O O . PHE A 1 72 ? 5.729 -6.162 -2.513 1.00 97.31 72 PHE A O 1
ATOM 548 N N . PHE A 1 73 ? 4.276 -4.695 -3.415 1.00 98.38 73 PHE A N 1
ATOM 549 C CA . PHE A 1 73 ? 4.185 -3.801 -2.261 1.00 98.38 73 PHE A CA 1
ATOM 550 C C . PHE A 1 73 ? 2.809 -3.899 -1.603 1.00 98.38 73 PHE A C 1
ATOM 552 O O . PHE A 1 73 ? 1.811 -3.493 -2.193 1.00 98.38 73 PHE A O 1
ATOM 559 N N . CYS A 1 74 ? 2.740 -4.395 -0.373 1.00 97.44 74 CYS A N 1
ATOM 560 C CA . CYS A 1 74 ? 1.494 -4.669 0.335 1.00 97.44 74 CYS A CA 1
ATOM 561 C C . CYS A 1 74 ? 1.312 -3.773 1.562 1.00 97.44 74 CYS A C 1
ATOM 563 O O . CYS A 1 74 ? 2.273 -3.427 2.254 1.00 97.44 74 CYS A O 1
ATOM 565 N N . ALA A 1 75 ? 0.057 -3.451 1.876 1.00 97.00 75 ALA A N 1
ATOM 566 C CA . ALA A 1 75 ? -0.327 -2.812 3.130 1.00 97.00 75 ALA A CA 1
ATOM 567 C C . ALA A 1 75 ? -1.238 -3.744 3.937 1.00 97.00 75 ALA A C 1
ATOM 569 O O . ALA A 1 75 ? -2.112 -4.419 3.396 1.00 97.00 75 ALA A O 1
ATOM 570 N N . SER A 1 76 ? -1.043 -3.810 5.250 1.00 96.62 76 SER A N 1
ATOM 571 C CA . SER A 1 76 ? -1.811 -4.714 6.110 1.00 96.62 76 SER A CA 1
ATOM 572 C C . SER A 1 76 ? -1.946 -4.192 7.535 1.00 96.62 76 SER A C 1
ATOM 574 O O . SER A 1 76 ? -1.132 -3.402 8.020 1.00 96.62 76 SER A O 1
ATOM 576 N N . ILE A 1 77 ? -2.986 -4.666 8.221 1.00 97.75 77 ILE A N 1
ATOM 577 C CA . ILE A 1 77 ? -3.220 -4.408 9.642 1.00 97.75 77 ILE A CA 1
ATOM 578 C C . ILE A 1 77 ? -3.234 -5.733 10.391 1.00 97.75 77 ILE A C 1
ATOM 580 O O . ILE A 1 77 ? -4.039 -6.608 10.076 1.00 97.75 77 ILE A O 1
ATOM 584 N N . TYR A 1 78 ? -2.406 -5.851 11.424 1.00 98.25 78 TYR A N 1
ATOM 585 C CA . TYR A 1 78 ? -2.320 -7.034 12.284 1.00 98.25 78 TYR A CA 1
ATOM 586 C C . TYR A 1 78 ? -2.732 -6.703 13.720 1.00 98.25 78 TYR A C 1
ATOM 588 O O . TYR A 1 78 ? -2.598 -5.565 14.172 1.00 98.25 78 TYR A O 1
ATOM 596 N N . ASP A 1 79 ? -3.199 -7.695 14.475 1.00 97.75 79 ASP A N 1
ATOM 597 C CA . ASP A 1 79 ? -3.324 -7.579 15.930 1.00 97.75 79 ASP A CA 1
ATOM 598 C C . ASP A 1 79 ? -1.922 -7.595 16.552 1.00 97.75 79 ASP A C 1
ATOM 600 O O . ASP A 1 79 ? -1.156 -8.538 16.352 1.00 97.75 79 ASP A O 1
ATOM 604 N N . ALA A 1 80 ? -1.565 -6.565 17.321 1.00 96.75 80 ALA A N 1
ATOM 605 C CA . ALA A 1 80 ? -0.204 -6.429 17.842 1.00 96.75 80 ALA A CA 1
ATOM 606 C C . ALA A 1 80 ? 0.174 -7.499 18.877 1.00 96.75 80 ALA A C 1
ATOM 608 O O . ALA A 1 80 ? 1.358 -7.685 19.151 1.00 96.75 80 ALA A O 1
ATOM 609 N N . ASN A 1 81 ? -0.803 -8.195 19.468 1.00 94.94 81 ASN A N 1
ATOM 610 C CA . ASN A 1 81 ? -0.531 -9.213 20.483 1.00 94.94 81 ASN A CA 1
ATOM 611 C C . ASN A 1 81 ? -0.435 -10.616 19.886 1.00 94.94 81 ASN A C 1
ATOM 613 O O . ASN A 1 81 ? 0.364 -11.423 20.358 1.00 94.94 81 ASN A O 1
ATOM 617 N N . THR A 1 82 ? -1.282 -10.926 18.901 1.00 95.44 82 THR A N 1
ATOM 618 C CA . THR A 1 82 ? -1.358 -12.270 18.306 1.00 95.44 82 THR A CA 1
ATOM 619 C C . THR A 1 82 ? -0.635 -12.384 16.974 1.00 95.44 82 THR A C 1
ATOM 621 O O . THR A 1 82 ? -0.453 -13.506 16.516 1.00 95.44 82 THR A O 1
ATOM 624 N N . VAL A 1 83 ? -0.241 -11.254 16.372 1.00 93.25 83 VAL A N 1
ATOM 625 C CA . VAL A 1 83 ? 0.298 -11.131 15.005 1.00 93.25 83 VAL A CA 1
ATOM 626 C C . VAL A 1 83 ? -0.606 -11.734 13.922 1.00 93.25 83 VAL A C 1
ATOM 628 O O . VAL A 1 83 ? -0.164 -12.016 12.813 1.00 93.25 83 VAL A O 1
ATOM 631 N N . GLU A 1 84 ? -1.894 -11.913 14.221 1.00 96.06 84 GLU A N 1
ATOM 632 C CA . GLU A 1 84 ? -2.890 -12.330 13.235 1.00 96.06 84 GLU A CA 1
ATOM 633 C C . GLU A 1 84 ? -3.291 -11.139 12.358 1.00 96.06 84 GLU A C 1
ATOM 635 O O . GLU A 1 84 ? -3.546 -10.043 12.865 1.00 96.06 84 GLU A O 1
ATOM 640 N N . GLN A 1 85 ? -3.364 -11.356 11.043 1.00 95.88 85 GLN A N 1
ATOM 641 C CA . GLN A 1 85 ? -3.815 -10.341 10.092 1.00 95.88 85 GLN A CA 1
ATOM 642 C C . GLN A 1 85 ? -5.308 -10.063 10.310 1.00 95.88 85 GLN A C 1
ATOM 644 O O . GLN A 1 85 ? -6.136 -10.973 10.267 1.00 95.88 85 GLN A O 1
ATOM 649 N N . ILE A 1 86 ? -5.642 -8.799 10.569 1.00 95.00 86 ILE A N 1
ATOM 650 C CA . ILE A 1 86 ? -7.020 -8.311 10.694 1.00 95.00 86 ILE A CA 1
ATOM 651 C C . ILE A 1 86 ? -7.523 -7.862 9.322 1.00 95.00 86 ILE A C 1
ATOM 653 O O . ILE A 1 86 ? -8.619 -8.244 8.924 1.00 95.00 86 ILE A O 1
ATOM 657 N N . PHE A 1 87 ? -6.713 -7.074 8.608 1.00 92.50 87 PHE A N 1
ATOM 658 C CA . PHE A 1 87 ? -7.016 -6.618 7.255 1.00 92.50 87 PHE A CA 1
ATOM 659 C C . PHE A 1 87 ? -5.821 -6.818 6.336 1.00 92.50 87 PHE A C 1
ATOM 661 O O . PHE A 1 87 ? -4.707 -6.397 6.657 1.00 92.50 87 PHE A O 1
ATOM 668 N N . ASP A 1 88 ? -6.102 -7.407 5.182 1.00 91.88 88 ASP A N 1
ATOM 669 C CA . ASP A 1 88 ? -5.293 -7.274 3.981 1.00 91.88 88 ASP A CA 1
ATOM 670 C C . ASP A 1 88 ? -5.819 -6.052 3.217 1.00 91.88 88 ASP A C 1
ATOM 672 O O . ASP A 1 88 ? -6.980 -6.036 2.803 1.00 91.88 88 ASP A O 1
ATOM 676 N N . LEU A 1 89 ? -5.007 -4.997 3.116 1.00 89.19 89 LEU A N 1
ATOM 677 C CA . LEU A 1 89 ? -5.383 -3.769 2.409 1.00 89.19 89 LEU A CA 1
ATOM 678 C C . LEU A 1 89 ? -4.996 -3.826 0.923 1.00 89.19 89 LEU A C 1
ATOM 680 O O . LEU A 1 89 ? -5.210 -2.853 0.204 1.00 89.19 89 LEU A O 1
ATOM 684 N N . GLY A 1 90 ? -4.463 -4.960 0.461 1.00 85.75 90 GLY A N 1
ATOM 685 C CA . GLY A 1 90 ? -4.063 -5.194 -0.916 1.00 85.75 90 GLY A CA 1
ATOM 686 C C . GLY A 1 90 ? -2.577 -4.959 -1.170 1.00 85.75 90 GLY A C 1
ATOM 687 O O . GLY A 1 90 ? -1.841 -4.408 -0.343 1.00 85.75 90 GLY A O 1
ATOM 688 N N . CYS A 1 91 ? -2.160 -5.385 -2.362 1.00 91.50 91 CYS A N 1
ATOM 689 C CA . CYS A 1 91 ? -0.804 -5.250 -2.871 1.00 91.50 91 CYS A CA 1
ATOM 690 C C . CYS A 1 91 ? -0.804 -4.538 -4.224 1.00 91.50 91 CYS A C 1
ATOM 692 O O . CYS A 1 91 ? -1.723 -4.723 -5.021 1.00 91.50 91 CYS A O 1
ATOM 694 N N . LEU A 1 92 ? 0.244 -3.758 -4.466 1.00 92.69 92 LEU A N 1
ATOM 695 C CA . LEU A 1 92 ? 0.616 -3.238 -5.774 1.00 92.69 92 LEU A CA 1
ATOM 696 C C . LEU A 1 92 ? 1.605 -4.208 -6.398 1.00 92.69 92 LEU A C 1
ATOM 698 O O . LEU A 1 92 ? 2.610 -4.531 -5.763 1.00 92.69 92 LEU A O 1
ATOM 702 N N . ASP A 1 93 ? 1.331 -4.654 -7.614 1.00 95.19 93 ASP A N 1
ATOM 703 C CA . ASP A 1 93 ? 2.310 -5.385 -8.414 1.00 95.19 93 ASP A CA 1
ATOM 704 C C . ASP A 1 93 ? 3.319 -4.395 -9.014 1.00 95.19 93 ASP A C 1
ATOM 706 O O . ASP A 1 93 ? 2.933 -3.304 -9.442 1.00 95.19 93 ASP A O 1
ATOM 710 N N . GLY A 1 94 ? 4.602 -4.757 -9.062 1.00 92.44 94 GLY A N 1
ATOM 711 C CA . GLY A 1 94 ? 5.673 -3.969 -9.672 1.00 92.44 94 GLY A CA 1
ATOM 712 C C . GLY A 1 94 ? 5.303 -3.466 -11.062 1.00 92.44 94 GLY A C 1
ATOM 713 O O . GLY A 1 94 ? 5.485 -2.282 -11.360 1.00 92.44 94 GLY A O 1
ATOM 714 N N . VAL A 1 95 ? 4.647 -4.318 -11.854 1.00 90.88 95 VAL A N 1
ATOM 715 C CA . VAL A 1 95 ? 4.231 -3.980 -13.211 1.00 90.88 95 VAL A CA 1
ATOM 716 C C . VAL A 1 95 ? 3.263 -2.795 -13.246 1.00 90.88 95 VAL A C 1
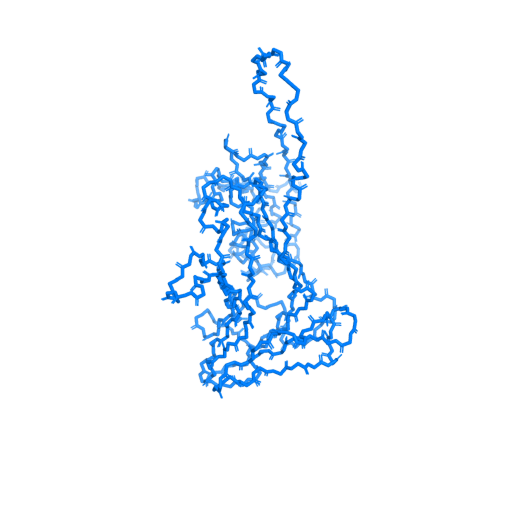ATOM 718 O O . VAL A 1 95 ? 3.221 -2.107 -14.258 1.00 90.88 95 VAL A O 1
ATOM 721 N N . GLU A 1 96 ? 2.496 -2.521 -12.181 1.00 85.38 96 GLU A N 1
ATOM 722 C CA . GLU A 1 96 ? 1.512 -1.428 -12.104 1.00 85.38 96 GLU A CA 1
ATOM 723 C C . GLU A 1 96 ? 2.132 -0.027 -12.062 1.00 85.38 96 GLU A C 1
ATOM 725 O O . GLU A 1 96 ? 1.410 0.957 -12.249 1.00 85.38 96 GLU A O 1
ATOM 730 N N . ALA A 1 97 ? 3.450 0.076 -11.873 1.00 87.62 97 ALA A N 1
ATOM 731 C CA . ALA A 1 97 ? 4.167 1.338 -11.937 1.00 87.62 97 ALA A CA 1
ATOM 732 C C . ALA A 1 97 ? 3.857 2.111 -13.231 1.00 87.62 97 ALA A C 1
ATOM 734 O O . ALA A 1 97 ? 3.793 1.548 -14.328 1.00 87.62 97 ALA A O 1
ATOM 735 N N . ILE A 1 98 ? 3.679 3.428 -13.101 1.00 81.81 98 ILE A N 1
ATOM 736 C CA . ILE A 1 98 ? 3.437 4.319 -14.247 1.00 81.81 98 ILE A CA 1
ATOM 737 C C . ILE A 1 98 ? 4.751 4.629 -14.971 1.00 81.81 98 ILE A C 1
ATOM 739 O O . ILE A 1 98 ? 4.769 4.755 -16.194 1.00 81.81 98 ILE A O 1
ATOM 743 N N . ASN A 1 99 ? 5.842 4.739 -14.212 1.00 85.94 99 ASN A N 1
ATOM 744 C CA . ASN A 1 99 ? 7.165 5.105 -14.698 1.00 85.94 99 ASN A CA 1
ATOM 745 C C . ASN A 1 99 ? 8.195 4.040 -14.301 1.00 85.94 99 ASN A C 1
ATOM 747 O O . ASN A 1 99 ? 8.072 3.409 -13.252 1.00 85.94 99 ASN A O 1
ATOM 751 N N . ASP A 1 100 ? 9.244 3.894 -15.109 1.00 92.44 100 ASP A N 1
ATOM 752 C CA . ASP A 1 100 ? 10.403 3.035 -14.816 1.00 92.44 100 ASP A CA 1
ATOM 753 C C . ASP A 1 100 ? 11.392 3.661 -13.822 1.00 92.44 100 ASP A C 1
ATOM 755 O O . ASP A 1 100 ? 12.289 3.009 -13.295 1.00 92.44 100 ASP A O 1
ATOM 759 N N . SER A 1 101 ? 11.219 4.949 -13.545 1.00 93.12 101 SER A N 1
ATOM 760 C CA . SER A 1 101 ? 12.096 5.758 -12.716 1.00 93.12 101 SER A CA 1
ATOM 761 C C . SER A 1 101 ? 11.291 6.757 -11.888 1.00 93.12 101 SER A C 1
ATOM 763 O O . SER A 1 101 ? 10.128 7.042 -12.177 1.00 93.12 101 SER A O 1
ATOM 765 N N . TYR A 1 102 ? 11.908 7.272 -10.821 1.00 94.06 102 TYR A N 1
ATOM 766 C CA . TYR A 1 102 ? 11.252 8.212 -9.915 1.00 94.06 102 TYR A CA 1
ATOM 767 C C . TYR A 1 102 ? 10.737 9.451 -10.657 1.00 94.06 102 TYR A C 1
ATOM 769 O O . TYR A 1 102 ? 11.501 10.168 -11.309 1.00 94.06 102 TYR A O 1
ATOM 777 N N . ASP A 1 103 ? 9.459 9.752 -10.447 1.00 86.56 103 ASP A N 1
ATOM 778 C CA . ASP A 1 103 ? 8.798 10.959 -10.923 1.00 86.56 103 ASP A CA 1
ATOM 779 C C . ASP A 1 103 ? 8.087 11.645 -9.754 1.00 86.56 103 ASP A C 1
ATOM 781 O O . ASP A 1 103 ? 7.214 11.068 -9.108 1.00 86.56 103 ASP A O 1
ATOM 785 N N . ALA A 1 104 ? 8.450 12.898 -9.478 1.00 86.12 104 ALA A N 1
ATOM 786 C CA . ALA A 1 104 ? 7.882 13.666 -8.376 1.00 86.12 104 ALA A CA 1
ATOM 787 C C . ALA A 1 104 ? 6.398 14.024 -8.576 1.00 86.12 104 ALA A C 1
ATOM 789 O O . ALA A 1 104 ? 5.740 14.416 -7.613 1.00 86.12 104 ALA A O 1
ATOM 790 N N . GLU A 1 105 ? 5.866 13.909 -9.793 1.00 82.88 105 GLU A N 1
ATOM 791 C CA . GLU A 1 105 ? 4.449 14.150 -10.082 1.00 82.88 105 GLU A CA 1
ATOM 792 C C . GLU A 1 105 ? 3.599 12.875 -9.954 1.00 82.88 105 GLU A C 1
ATOM 794 O O . GLU A 1 105 ? 2.378 12.960 -9.839 1.00 82.88 105 GLU A O 1
ATOM 799 N N . ALA A 1 106 ? 4.234 11.701 -9.875 1.00 81.12 106 ALA A N 1
ATOM 800 C CA . ALA A 1 106 ? 3.575 10.400 -9.781 1.00 81.12 106 ALA A CA 1
ATOM 801 C C . ALA A 1 106 ? 3.216 9.995 -8.339 1.00 81.12 106 ALA A C 1
ATOM 803 O O . ALA A 1 106 ? 3.120 8.815 -8.033 1.00 81.12 106 ALA A O 1
ATOM 804 N N . TRP A 1 107 ? 3.031 10.951 -7.428 1.00 87.88 107 TRP A N 1
ATOM 805 C CA . TRP A 1 107 ? 2.540 10.666 -6.080 1.00 87.88 107 TRP A CA 1
ATOM 806 C C . TRP A 1 107 ? 1.011 10.591 -6.061 1.00 87.88 107 TRP A C 1
ATOM 808 O O . TRP A 1 107 ? 0.333 11.507 -6.529 1.00 87.88 107 TRP A O 1
ATOM 818 N N . TRP A 1 108 ? 0.453 9.558 -5.431 1.00 86.25 108 TRP A N 1
ATOM 819 C CA . TRP A 1 108 ? -0.989 9.453 -5.184 1.00 86.25 108 TRP A CA 1
ATOM 820 C C . TRP A 1 108 ? -1.300 9.107 -3.730 1.00 86.25 108 TRP A C 1
ATOM 822 O O . TRP A 1 108 ? -0.463 8.596 -2.988 1.00 86.25 108 TRP A O 1
ATOM 832 N N . LEU A 1 109 ? -2.526 9.419 -3.310 1.00 87.94 109 LEU A N 1
ATOM 833 C CA . LEU A 1 109 ? -3.012 9.170 -1.958 1.00 87.94 109 LEU A CA 1
ATOM 834 C C . LEU A 1 109 ? -3.744 7.826 -1.907 1.00 87.94 109 LEU A C 1
ATOM 836 O O . LEU A 1 109 ? -4.802 7.681 -2.513 1.00 87.94 109 LEU A O 1
ATOM 840 N N . ALA A 1 110 ? -3.228 6.879 -1.130 1.00 87.81 110 ALA A N 1
ATOM 841 C CA . ALA A 1 110 ? -3.975 5.701 -0.710 1.00 87.81 110 ALA A CA 1
ATOM 842 C C . ALA A 1 110 ? -4.849 6.054 0.504 1.00 87.81 110 ALA A C 1
ATOM 844 O O . ALA A 1 110 ? -4.379 6.699 1.446 1.00 87.81 110 ALA A O 1
ATOM 845 N N . GLN A 1 111 ? -6.118 5.637 0.485 1.00 89.06 111 GLN A N 1
ATOM 846 C CA . GLN A 1 111 ? -7.086 5.921 1.546 1.00 89.06 111 GLN A CA 1
ATOM 847 C C . GLN A 1 111 ? -7.997 4.720 1.811 1.00 89.06 111 GLN A C 1
ATOM 849 O O . GLN A 1 111 ? -8.704 4.259 0.917 1.00 89.06 111 GLN A O 1
ATOM 854 N N . TYR A 1 112 ? -8.043 4.298 3.072 1.00 88.69 112 TYR A N 1
ATOM 855 C CA . TYR A 1 112 ? -8.903 3.232 3.578 1.00 88.69 112 TYR A CA 1
ATOM 856 C C . TYR A 1 112 ? -9.796 3.778 4.687 1.00 88.69 112 TYR A C 1
ATOM 858 O O . TYR A 1 112 ? -9.326 4.481 5.582 1.00 88.69 112 TYR A O 1
ATOM 866 N N . GLU A 1 113 ? -11.082 3.447 4.632 1.00 89.12 113 GLU A N 1
ATOM 867 C CA . GLU A 1 113 ? -12.091 3.868 5.604 1.00 89.12 113 GLU A CA 1
ATOM 868 C C . GLU A 1 113 ? -12.632 2.633 6.323 1.00 89.12 113 GLU A C 1
ATOM 870 O O . GLU A 1 113 ? -13.051 1.674 5.682 1.00 89.12 113 GLU A O 1
ATOM 875 N N . PHE A 1 114 ? -12.655 2.666 7.653 1.00 88.81 114 PHE A N 1
ATOM 876 C CA . PHE A 1 114 ? -13.119 1.569 8.496 1.00 88.81 114 PHE A CA 1
ATOM 877 C C . PHE A 1 114 ? -14.391 1.997 9.221 1.00 88.81 114 PHE A C 1
ATOM 879 O O . PHE A 1 114 ? -14.369 2.909 10.050 1.00 88.81 114 PHE A O 1
ATOM 886 N N . GLN A 1 115 ? -15.506 1.326 8.934 1.00 88.94 115 GLN A N 1
ATOM 887 C CA . GLN A 1 115 ? -16.816 1.615 9.525 1.00 88.94 115 GLN A CA 1
ATOM 888 C C . GLN A 1 115 ? -17.529 0.316 9.916 1.00 88.94 115 GLN A C 1
ATOM 890 O O . GLN A 1 115 ? -17.184 -0.768 9.453 1.00 88.94 115 GLN A O 1
ATOM 895 N N . GLY A 1 116 ? -18.536 0.403 10.788 1.00 90.06 116 GLY A N 1
ATOM 896 C CA . GLY A 1 116 ? -19.399 -0.738 11.107 1.00 90.06 116 GLY A CA 1
ATOM 897 C C . GLY A 1 116 ? -18.632 -1.967 11.614 1.00 90.06 116 GLY A C 1
ATOM 898 O O . GLY A 1 116 ? -17.992 -1.916 12.665 1.00 90.06 116 GLY A O 1
ATOM 899 N N . ALA A 1 117 ? -18.742 -3.091 10.899 1.00 90.12 117 ALA A N 1
ATOM 900 C CA . ALA A 1 117 ? -18.079 -4.342 11.270 1.00 90.12 117 ALA A CA 1
ATOM 901 C C . ALA A 1 117 ? -16.548 -4.227 11.234 1.00 90.12 117 ALA A C 1
ATOM 903 O O . ALA A 1 117 ? -15.893 -4.734 12.146 1.00 90.12 117 ALA A O 1
ATOM 904 N N . ASP A 1 118 ? -15.999 -3.496 10.263 1.00 90.81 118 ASP A N 1
ATOM 905 C CA . ASP A 1 118 ? -14.553 -3.352 10.106 1.00 90.81 118 ASP A CA 1
ATOM 906 C C . ASP A 1 118 ? -13.959 -2.519 11.239 1.00 90.81 118 ASP A C 1
ATOM 908 O O . ASP A 1 118 ? -12.967 -2.893 11.864 1.00 90.81 118 ASP A O 1
ATOM 912 N N . TRP A 1 119 ? -14.643 -1.431 11.607 1.00 94.81 119 TRP A N 1
ATOM 913 C CA . TRP A 1 119 ? -14.258 -0.644 12.776 1.00 94.81 119 TRP A CA 1
ATOM 914 C C . TRP A 1 119 ? -14.339 -1.458 14.072 1.00 94.81 119 TRP A C 1
ATOM 916 O O . TRP A 1 119 ? -13.442 -1.379 14.912 1.00 94.81 119 TRP A O 1
ATOM 926 N N . ASN A 1 120 ? -15.372 -2.292 14.234 1.00 93.50 120 ASN A N 1
ATOM 927 C CA . ASN A 1 120 ? -15.499 -3.167 15.403 1.00 93.50 120 ASN A CA 1
ATOM 928 C C . ASN A 1 120 ? -14.363 -4.199 15.508 1.00 93.50 120 ASN A C 1
ATOM 930 O O . ASN A 1 120 ? -14.061 -4.636 16.619 1.00 93.50 120 ASN A O 1
ATOM 934 N N . ALA A 1 121 ? -13.726 -4.570 14.394 1.00 93.62 121 ALA A N 1
ATOM 935 C CA . ALA A 1 121 ? -12.562 -5.451 14.403 1.00 93.62 121 ALA A CA 1
ATOM 936 C C . ALA A 1 121 ? -11.294 -4.760 14.944 1.00 93.62 121 ALA A C 1
ATOM 938 O O . ALA A 1 121 ? -10.435 -5.442 15.504 1.00 93.62 121 ALA A O 1
ATOM 939 N N . LEU A 1 122 ? -11.193 -3.428 14.830 1.00 96.50 122 LEU A N 1
ATOM 940 C CA . LEU A 1 122 ? -10.041 -2.621 15.269 1.00 96.50 122 LEU A CA 1
ATOM 941 C C . LEU A 1 122 ? -10.226 -1.987 16.652 1.00 96.50 122 LEU A C 1
ATOM 943 O O . LEU A 1 122 ? -9.273 -1.853 17.420 1.00 96.50 122 LEU A O 1
ATOM 947 N N . LYS A 1 123 ? -11.444 -1.540 16.957 1.00 94.25 123 LYS A N 1
ATOM 948 C CA . LYS A 1 123 ? -11.748 -0.669 18.095 1.00 94.25 123 LYS A CA 1
ATOM 949 C C . LYS A 1 123 ? -11.282 -1.265 19.426 1.00 94.25 123 LYS A C 1
ATOM 951 O O . LYS A 1 123 ? -11.659 -2.372 19.805 1.00 94.25 123 LYS A O 1
ATOM 956 N N . GLY A 1 124 ? -10.504 -0.487 20.179 1.00 95.31 124 GLY A N 1
ATOM 957 C CA . GLY A 1 124 ? -9.970 -0.884 21.483 1.00 95.31 124 GLY A CA 1
ATOM 958 C C . GLY A 1 124 ? -8.785 -1.854 21.440 1.00 95.31 124 GLY A C 1
ATOM 959 O O . GLY A 1 124 ? -8.371 -2.319 22.504 1.00 95.31 124 GLY A O 1
ATOM 960 N N . LYS A 1 125 ? -8.243 -2.172 20.258 1.00 96.81 125 LYS A N 1
ATOM 961 C CA . LYS A 1 125 ? -7.062 -3.028 20.107 1.00 96.81 125 LYS A CA 1
ATOM 962 C C . LYS A 1 125 ? -5.771 -2.225 19.981 1.00 96.81 125 LYS A C 1
ATOM 964 O O . LYS A 1 125 ? -5.764 -1.083 19.528 1.00 96.81 125 LYS A O 1
ATOM 969 N N . ALA A 1 126 ? -4.661 -2.868 20.326 1.00 97.88 126 ALA A N 1
ATOM 970 C CA . ALA A 1 126 ? -3.358 -2.492 19.794 1.00 97.88 126 ALA A CA 1
ATOM 971 C C . ALA A 1 126 ? -3.170 -3.210 18.451 1.00 97.88 126 ALA A C 1
ATOM 973 O O . ALA A 1 126 ? -3.314 -4.431 18.388 1.00 97.88 126 ALA A O 1
ATOM 974 N N . ILE A 1 127 ? -2.873 -2.458 17.397 1.00 98.00 127 ILE A N 1
ATOM 975 C CA . ILE A 1 127 ? -2.674 -2.975 16.041 1.00 98.00 127 ILE A CA 1
ATOM 976 C C . ILE A 1 127 ? -1.258 -2.674 15.557 1.00 98.00 127 ILE A C 1
ATOM 978 O O . ILE A 1 127 ? -0.631 -1.732 16.042 1.00 98.00 127 ILE A O 1
ATOM 982 N N . LEU A 1 128 ? -0.775 -3.444 14.588 1.00 98.19 128 LEU A N 1
ATOM 983 C CA . LEU A 1 128 ? 0.394 -3.108 13.780 1.00 98.19 128 LEU A CA 1
ATOM 984 C C . LEU A 1 128 ? -0.102 -2.659 12.409 1.00 98.19 128 LEU A C 1
ATOM 986 O O . LEU A 1 128 ? -0.762 -3.431 11.717 1.00 98.19 128 LEU A O 1
ATOM 990 N N . LEU A 1 129 ? 0.208 -1.421 12.037 1.00 98.06 129 LEU A N 1
ATOM 991 C CA . LEU A 1 129 ? 0.111 -0.961 10.656 1.00 98.06 129 LEU A CA 1
ATOM 992 C C . LEU A 1 129 ? 1.425 -1.325 9.975 1.00 98.06 129 LEU A C 1
ATOM 994 O O . LEU A 1 129 ? 2.471 -0.861 10.428 1.00 98.06 129 LEU A O 1
ATOM 998 N N . ALA A 1 130 ? 1.379 -2.161 8.943 1.00 98.12 130 ALA A N 1
ATOM 999 C CA . ALA A 1 130 ? 2.569 -2.690 8.292 1.00 98.12 130 ALA A CA 1
ATOM 1000 C C . ALA A 1 130 ? 2.529 -2.466 6.780 1.00 98.12 130 ALA A C 1
ATOM 1002 O O . ALA A 1 130 ? 1.489 -2.630 6.138 1.00 98.12 130 ALA A O 1
ATOM 1003 N N . PHE A 1 131 ? 3.693 -2.120 6.242 1.00 98.56 131 PHE A N 1
ATOM 1004 C CA . PHE A 1 131 ? 3.988 -2.041 4.820 1.00 98.56 131 PHE A CA 1
ATOM 1005 C C . PHE A 1 131 ? 5.086 -3.038 4.500 1.00 98.56 131 PHE A C 1
ATOM 1007 O O . PHE A 1 131 ? 6.084 -3.112 5.223 1.00 98.56 131 PHE A O 1
ATOM 1014 N N . GLN A 1 132 ? 4.879 -3.816 3.449 1.00 98.31 132 GLN A N 1
ATOM 1015 C CA . GLN A 1 132 ? 5.713 -4.959 3.111 1.00 98.31 132 GLN A CA 1
ATOM 1016 C C . GLN A 1 132 ? 6.095 -4.886 1.639 1.00 98.31 132 GLN A C 1
ATOM 1018 O O . GLN A 1 132 ? 5.253 -4.553 0.810 1.00 98.31 132 GLN A O 1
ATOM 1023 N N . MET A 1 133 ? 7.350 -5.190 1.321 1.00 98.19 133 MET A N 1
ATOM 1024 C CA . MET A 1 133 ? 7.819 -5.304 -0.058 1.00 98.19 133 MET A CA 1
ATOM 1025 C C . MET A 1 133 ? 8.451 -6.675 -0.258 1.00 98.19 133 MET A C 1
ATOM 1027 O O . MET A 1 133 ? 9.291 -7.108 0.533 1.00 98.19 133 MET A O 1
ATOM 1031 N N . TYR A 1 134 ? 8.045 -7.347 -1.324 1.00 98.06 134 TYR A N 1
ATOM 1032 C CA . TYR A 1 134 ? 8.607 -8.614 -1.761 1.00 98.06 134 TYR A CA 1
ATOM 1033 C C . TYR A 1 134 ? 9.153 -8.406 -3.161 1.00 98.06 134 TYR A C 1
ATOM 1035 O O . TYR A 1 134 ? 8.382 -8.035 -4.042 1.00 98.06 134 TYR A O 1
ATOM 1043 N N . THR A 1 135 ? 10.451 -8.624 -3.353 1.00 98.12 135 THR A N 1
ATOM 1044 C CA . THR A 1 135 ? 11.055 -8.607 -4.688 1.00 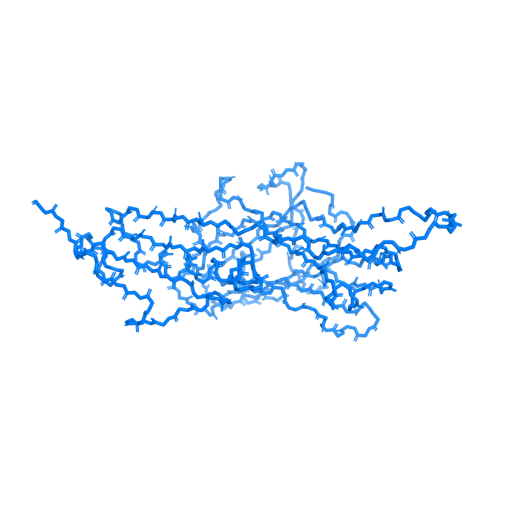98.12 135 THR A CA 1
ATOM 1045 C C . THR A 1 135 ? 11.612 -9.966 -5.055 1.00 98.12 135 THR A C 1
ATOM 1047 O O . THR A 1 135 ? 12.057 -10.732 -4.187 1.00 98.12 135 THR A O 1
ATOM 1050 N N . ASP A 1 136 ? 11.586 -10.282 -6.344 1.00 96.31 136 ASP A N 1
ATOM 1051 C CA . ASP A 1 136 ? 12.195 -11.494 -6.873 1.00 96.31 136 ASP A CA 1
ATOM 1052 C C . ASP A 1 136 ? 13.609 -11.232 -7.426 1.00 96.31 136 ASP A C 1
ATOM 1054 O O . ASP A 1 136 ? 14.266 -10.254 -7.079 1.00 96.31 136 ASP A O 1
ATOM 1058 N N . GLY A 1 137 ? 14.154 -12.180 -8.191 1.00 96.19 137 GLY A N 1
ATOM 1059 C CA . GLY A 1 137 ? 15.494 -12.070 -8.767 1.00 96.19 137 GLY A CA 1
ATOM 1060 C C . GLY A 1 137 ? 15.568 -11.336 -10.106 1.00 96.19 137 GLY A C 1
ATOM 1061 O O . GLY A 1 137 ? 16.563 -11.541 -10.808 1.00 96.19 137 GLY A O 1
ATOM 1062 N N . SER A 1 138 ? 14.510 -10.633 -10.514 1.00 94.75 138 SER A N 1
ATOM 1063 C CA . SER A 1 138 ? 14.363 -10.049 -11.844 1.00 94.75 138 SER A CA 1
ATOM 1064 C C . SER A 1 138 ? 14.503 -8.522 -11.856 1.00 94.75 138 SER A C 1
ATOM 1066 O O . SER A 1 138 ? 15.549 -8.034 -11.444 1.00 94.75 138 SER A O 1
ATOM 1068 N N . LEU A 1 139 ? 13.586 -7.788 -12.488 1.00 97.12 139 LEU A N 1
ATOM 1069 C CA . LEU A 1 139 ? 13.708 -6.345 -12.705 1.00 97.12 139 LEU A CA 1
ATOM 1070 C C . LEU A 1 139 ? 13.479 -5.595 -11.381 1.00 97.12 139 LEU A C 1
ATOM 1072 O O . LEU A 1 139 ? 13.056 -6.170 -10.386 1.00 97.12 139 LEU A O 1
ATOM 1076 N N . LEU A 1 140 ? 13.823 -4.306 -11.334 1.00 98.00 140 LEU A N 1
ATOM 1077 C CA . LEU A 1 140 ? 13.736 -3.551 -10.084 1.00 98.00 140 LEU A CA 1
ATOM 1078 C C . LEU A 1 140 ? 12.393 -2.841 -9.936 1.00 98.00 140 LEU A C 1
ATOM 1080 O O . LEU A 1 140 ? 12.035 -2.009 -10.770 1.00 98.00 140 LEU A O 1
ATOM 1084 N N . THR A 1 141 ? 11.733 -3.041 -8.795 1.00 98.25 141 THR A N 1
ATOM 1085 C CA . THR A 1 141 ? 10.654 -2.172 -8.303 1.00 98.25 141 THR A CA 1
ATOM 1086 C C . THR A 1 141 ? 11.092 -1.389 -7.075 1.00 98.25 141 THR A C 1
ATOM 1088 O O . THR A 1 141 ? 11.710 -1.923 -6.155 1.00 98.25 141 THR A O 1
ATOM 1091 N N . THR A 1 142 ? 10.736 -0.108 -7.025 1.00 98.19 142 THR A N 1
ATOM 1092 C CA . THR A 1 142 ? 10.905 0.745 -5.845 1.00 98.19 142 THR A CA 1
ATOM 1093 C C . THR A 1 142 ? 9.575 1.366 -5.448 1.00 98.19 142 THR A C 1
ATOM 1095 O O . THR A 1 142 ? 8.813 1.825 -6.302 1.00 98.19 142 THR A O 1
ATOM 1098 N N . VAL A 1 143 ? 9.327 1.442 -4.139 1.00 98.19 143 VAL A N 1
ATOM 1099 C CA . VAL A 1 143 ? 8.182 2.167 -3.581 1.00 98.19 143 VAL A CA 1
ATOM 1100 C C . VAL A 1 143 ? 8.643 3.161 -2.527 1.00 98.19 143 VAL A C 1
ATOM 1102 O O . VAL A 1 143 ? 9.389 2.828 -1.606 1.00 98.19 143 VAL A O 1
ATOM 1105 N N . LEU A 1 144 ? 8.162 4.394 -2.649 1.00 97.75 144 LEU A N 1
ATOM 1106 C CA . LEU A 1 144 ? 8.230 5.410 -1.612 1.00 97.75 144 LEU A CA 1
ATOM 1107 C C . LEU A 1 144 ? 6.854 5.567 -0.967 1.00 97.75 144 LEU A C 1
ATOM 1109 O O . LEU A 1 144 ? 5.854 5.716 -1.671 1.00 97.75 144 LEU A O 1
ATOM 1113 N N . ILE A 1 145 ? 6.809 5.618 0.364 1.00 97.25 145 ILE A N 1
ATOM 1114 C CA . ILE A 1 145 ? 5.609 6.042 1.097 1.00 97.25 145 ILE A CA 1
ATOM 1115 C C . ILE A 1 145 ? 5.900 7.207 2.030 1.00 97.25 145 ILE A C 1
ATOM 1117 O O . ILE A 1 145 ? 6.984 7.322 2.610 1.00 97.25 145 ILE A O 1
ATOM 1121 N N . ASP A 1 146 ? 4.901 8.066 2.205 1.00 95.88 146 ASP A N 1
ATOM 1122 C CA . ASP A 1 146 ? 5.022 9.236 3.063 1.00 95.88 146 ASP A CA 1
ATOM 1123 C C . ASP A 1 146 ? 3.680 9.672 3.682 1.00 95.88 146 ASP A C 1
ATOM 1125 O O . ASP A 1 146 ? 2.600 9.293 3.235 1.00 95.88 146 ASP A O 1
ATOM 1129 N N . ASN A 1 147 ? 3.750 10.504 4.726 1.00 93.12 147 ASN A N 1
ATOM 1130 C CA . ASN A 1 147 ? 2.622 11.142 5.408 1.00 93.12 147 ASN A CA 1
ATOM 1131 C C . ASN A 1 147 ? 1.529 10.145 5.820 1.00 93.12 147 ASN A C 1
ATOM 1133 O O . ASN A 1 147 ? 0.336 10.392 5.636 1.00 93.12 147 ASN A O 1
ATOM 1137 N N . ILE A 1 148 ? 1.962 9.029 6.409 1.00 94.88 148 ILE A N 1
ATOM 1138 C CA . ILE A 1 148 ? 1.078 7.989 6.927 1.00 94.88 148 ILE A CA 1
ATOM 1139 C C . ILE A 1 148 ? 0.294 8.548 8.120 1.00 94.88 148 ILE A C 1
ATOM 1141 O O . ILE A 1 148 ? 0.869 9.087 9.067 1.00 94.88 148 ILE A O 1
ATOM 1145 N N . SER A 1 149 ? -1.030 8.431 8.074 1.00 93.38 149 SER A N 1
ATOM 1146 C CA . SER A 1 149 ? -1.936 8.935 9.099 1.00 93.38 149 SER A CA 1
ATOM 1147 C C . SER A 1 149 ? -3.045 7.928 9.358 1.00 93.38 149 SER A C 1
ATOM 1149 O O . SER A 1 149 ? -3.789 7.576 8.449 1.00 93.38 149 SER A O 1
ATOM 1151 N N . PHE A 1 150 ? -3.164 7.498 10.613 1.00 93.94 150 PHE A N 1
ATOM 1152 C CA . PHE A 1 150 ? -4.320 6.759 11.101 1.00 93.94 150 PHE A CA 1
ATOM 1153 C C . PHE A 1 150 ? -5.147 7.678 11.998 1.00 93.94 150 PHE A C 1
ATOM 1155 O O . PHE A 1 150 ? -4.638 8.202 12.994 1.00 93.94 150 PHE A O 1
ATOM 1162 N N . GLN A 1 151 ? -6.406 7.899 11.638 1.00 93.25 151 GLN A N 1
ATOM 1163 C CA . GLN A 1 151 ? -7.307 8.811 12.337 1.00 93.25 151 GLN A CA 1
ATOM 1164 C C . GLN A 1 151 ? -8.554 8.080 12.815 1.00 93.25 151 GLN A C 1
ATOM 1166 O O . GLN A 1 151 ? -8.987 7.087 12.239 1.00 93.25 151 GLN A O 1
ATOM 1171 N N . THR A 1 152 ? -9.136 8.582 13.898 1.00 92.06 152 THR A N 1
ATOM 1172 C CA . THR A 1 152 ? -10.359 8.039 14.491 1.00 92.06 152 THR A CA 1
ATOM 1173 C C . THR A 1 152 ? -11.295 9.187 14.793 1.00 92.06 152 THR A C 1
ATOM 1175 O O . THR A 1 152 ? -10.847 10.215 15.315 1.00 92.06 152 THR A O 1
ATOM 1178 N N . ASP A 1 153 ? -12.587 9.001 14.566 1.00 86.12 153 ASP A N 1
ATOM 1179 C CA . ASP A 1 153 ? -13.563 10.022 14.916 1.00 86.12 153 ASP A CA 1
ATOM 1180 C C . ASP A 1 153 ? -13.629 10.175 16.438 1.00 86.12 153 ASP A C 1
ATOM 1182 O O . ASP A 1 153 ? -14.088 9.296 17.174 1.00 86.12 153 ASP A O 1
ATOM 1186 N N . SER A 1 154 ? -13.150 11.315 16.937 1.00 60.41 154 SER A N 1
ATOM 1187 C CA . SER A 1 154 ? -13.249 11.633 18.358 1.00 60.41 154 SER A CA 1
ATOM 1188 C C . SER A 1 154 ? -14.697 11.976 18.720 1.00 60.41 154 SER A C 1
ATOM 1190 O O . SER A 1 154 ? -15.135 13.122 18.664 1.00 60.41 154 SER A O 1
ATOM 1192 N N . THR A 1 155 ? -15.477 10.984 19.148 1.00 52.66 155 THR A N 1
ATOM 1193 C CA . THR A 1 155 ? -16.716 11.276 19.877 1.00 52.66 155 THR A CA 1
ATOM 1194 C C . THR A 1 155 ? -16.328 11.743 21.278 1.00 52.66 155 THR A C 1
ATOM 1196 O O . THR A 1 155 ? -16.045 10.924 22.157 1.00 52.66 155 THR A O 1
ATOM 1199 N N . ALA A 1 156 ? -16.286 13.057 21.506 1.00 45.41 156 ALA A N 1
ATOM 1200 C CA . ALA A 1 156 ? -16.281 13.593 22.862 1.00 45.41 156 ALA A CA 1
ATOM 1201 C C . ALA A 1 156 ? -17.507 13.033 23.604 1.00 45.41 156 ALA A C 1
ATOM 1203 O O . ALA A 1 156 ? -18.636 13.156 23.128 1.00 45.41 156 ALA A O 1
ATOM 1204 N N . VAL A 1 157 ? -17.291 12.385 24.751 1.00 44.03 157 VAL A N 1
ATOM 1205 C CA . VAL A 1 157 ? -18.370 11.838 25.582 1.00 44.03 157 VAL A CA 1
ATOM 1206 C C . VAL A 1 157 ? -19.213 13.002 26.108 1.00 44.03 157 VAL A C 1
ATOM 1208 O O . VAL A 1 157 ? -18.867 13.630 27.106 1.00 44.03 157 VAL A O 1
ATOM 1211 N N . ALA A 1 158 ? -20.320 13.319 25.438 1.00 42.84 158 ALA A N 1
ATOM 1212 C CA . ALA A 1 158 ? -21.343 14.181 26.008 1.00 42.84 158 ALA A CA 1
ATOM 1213 C C . ALA A 1 158 ? -22.113 13.382 27.071 1.00 42.84 158 ALA A C 1
ATOM 1215 O O . ALA A 1 158 ? -22.720 12.353 26.776 1.00 42.84 158 ALA A O 1
ATOM 1216 N N . THR A 1 159 ? -22.084 13.849 28.320 1.00 35.59 159 THR A N 1
ATOM 1217 C CA . THR A 1 159 ? -22.931 13.352 29.415 1.00 35.59 159 THR A CA 1
ATOM 1218 C C . THR A 1 159 ? -24.399 13.318 28.960 1.00 35.59 159 THR A C 1
ATOM 1220 O O . THR A 1 159 ? -24.892 14.345 28.481 1.00 35.59 159 THR A O 1
ATOM 1223 N N . PRO A 1 160 ? -25.135 12.195 29.084 1.00 42.09 160 PRO A N 1
ATOM 1224 C CA . PRO A 1 160 ? -26.456 12.094 28.483 1.00 42.09 160 PRO A CA 1
ATOM 1225 C C . PRO A 1 160 ? -27.468 12.919 29.287 1.00 42.09 160 PRO A C 1
ATOM 1227 O O . PRO A 1 160 ? -27.754 12.618 30.444 1.00 42.09 160 PRO A O 1
ATOM 1230 N N . THR A 1 161 ? -28.054 13.937 28.655 1.00 35.75 161 THR A N 1
ATOM 1231 C CA . THR A 1 161 ? -29.366 14.461 29.064 1.00 35.75 161 THR A CA 1
ATOM 1232 C C . THR A 1 161 ? -30.424 13.644 28.315 1.00 35.75 161 THR A C 1
ATOM 1234 O O . THR A 1 161 ? -30.431 13.688 27.082 1.00 35.75 161 THR A O 1
ATOM 1237 N N . PRO A 1 162 ? -31.305 12.877 28.986 1.00 39.91 162 PRO A N 1
ATOM 1238 C CA . PRO A 1 162 ? -32.301 12.073 28.288 1.00 39.91 162 PRO A CA 1
ATOM 1239 C C . PRO A 1 162 ? -33.295 12.988 27.563 1.00 39.91 162 PRO A C 1
ATOM 1241 O O . PRO A 1 162 ? -34.047 13.732 28.190 1.00 39.91 162 PRO A O 1
ATOM 1244 N N . THR A 1 163 ? -33.291 12.921 26.233 1.00 41.25 163 THR A N 1
ATOM 1245 C CA . THR A 1 163 ? -34.247 13.596 25.345 1.00 41.25 163 THR A CA 1
ATOM 1246 C C . THR A 1 163 ? -34.999 12.511 24.567 1.00 41.25 163 THR A C 1
ATOM 1248 O O . THR A 1 163 ? -34.369 11.530 24.165 1.00 41.25 163 THR A O 1
ATOM 1251 N N . PRO A 1 164 ? -36.332 12.607 24.400 1.00 41.97 164 PRO A N 1
ATOM 1252 C CA . PRO A 1 164 ? -37.133 11.536 23.815 1.00 41.97 164 PRO A CA 1
ATOM 1253 C C . PRO A 1 164 ? -36.698 11.197 22.385 1.00 41.97 164 PRO A C 1
ATOM 1255 O O . PRO A 1 164 ? -36.449 12.079 21.563 1.00 41.97 164 PRO A O 1
ATOM 1258 N N . ILE A 1 165 ? -36.631 9.894 22.111 1.00 42.31 165 ILE A N 1
ATOM 1259 C CA . ILE A 1 165 ? -36.238 9.305 20.830 1.00 42.31 165 ILE A CA 1
ATOM 1260 C C . ILE A 1 165 ? -37.319 9.611 19.789 1.00 42.31 165 ILE A C 1
ATOM 1262 O O . ILE A 1 165 ? -38.425 9.075 19.851 1.00 42.31 165 ILE A O 1
ATOM 1266 N N . SER A 1 166 ? -36.980 10.457 18.818 1.00 39.84 166 SER A N 1
ATOM 1267 C CA . SER A 1 166 ? -37.655 10.485 17.523 1.00 39.84 166 SER A CA 1
ATOM 1268 C C . SER A 1 166 ? -36.991 9.432 16.642 1.00 39.84 166 SER A C 1
ATOM 1270 O O . SER A 1 166 ? -35.781 9.484 16.424 1.00 39.84 166 SER A O 1
ATOM 1272 N N . THR A 1 167 ? -37.755 8.455 16.160 1.00 45.38 167 THR A N 1
ATOM 1273 C CA . THR A 1 167 ? -37.300 7.500 15.145 1.00 45.38 167 THR A CA 1
ATOM 1274 C C . THR A 1 167 ? -36.977 8.259 13.861 1.00 45.38 167 THR A C 1
ATOM 1276 O O . THR A 1 167 ? -37.879 8.599 13.094 1.00 45.38 167 THR A O 1
ATOM 1279 N N . ALA A 1 168 ? -35.695 8.559 13.649 1.00 45.84 168 ALA A N 1
ATOM 1280 C CA . ALA A 1 168 ? -35.211 9.132 12.404 1.00 45.84 168 ALA A CA 1
ATOM 1281 C C . ALA A 1 168 ? -35.397 8.108 11.277 1.00 45.84 168 ALA A C 1
ATOM 1283 O O . ALA A 1 168 ? -34.909 6.981 11.340 1.00 45.84 168 ALA A O 1
ATOM 1284 N N . GLN A 1 169 ? -36.142 8.512 10.255 1.00 43.66 169 GLN A N 1
ATOM 1285 C CA . GLN A 1 169 ? -36.248 7.791 8.996 1.00 43.66 169 GLN A CA 1
ATOM 1286 C C . GLN A 1 169 ? -34.864 7.798 8.312 1.00 43.66 169 GLN A C 1
ATOM 1288 O O . GLN A 1 169 ? -34.226 8.855 8.319 1.00 43.66 169 GLN A O 1
ATOM 1293 N N . PRO A 1 170 ? -34.385 6.679 7.728 1.00 49.88 170 PRO A N 1
ATOM 1294 C CA . PRO A 1 170 ? -33.105 6.666 7.027 1.00 49.88 170 PRO A CA 1
ATOM 1295 C C . PRO A 1 170 ? -33.104 7.753 5.948 1.00 49.88 170 PRO A C 1
ATOM 1297 O O . PRO A 1 170 ? -34.014 7.807 5.114 1.00 49.88 170 PRO A O 1
ATOM 1300 N N . SER A 1 171 ? -32.125 8.660 5.986 1.00 51.47 171 SER A N 1
ATOM 1301 C CA . SER A 1 171 ? -31.974 9.665 4.937 1.00 51.47 171 SER A CA 1
ATOM 1302 C C . SER A 1 171 ? -31.660 8.952 3.629 1.00 51.47 171 SER A C 1
ATOM 1304 O O . SER A 1 171 ? -30.749 8.127 3.596 1.00 51.47 171 SER A O 1
ATOM 1306 N N . ALA A 1 172 ? -32.394 9.265 2.561 1.00 53.44 172 ALA A N 1
ATOM 1307 C CA . ALA A 1 172 ? -32.100 8.739 1.233 1.00 53.44 172 ALA A CA 1
ATOM 1308 C C . ALA A 1 172 ? -30.627 9.018 0.883 1.00 53.44 172 ALA A C 1
ATOM 1310 O O . ALA A 1 172 ? -30.211 10.179 0.813 1.00 53.44 172 ALA A O 1
ATOM 1311 N N . GLN A 1 173 ? -29.843 7.954 0.712 1.00 60.66 173 GLN A N 1
ATOM 1312 C CA . GLN A 1 173 ? -28.441 8.027 0.315 1.00 60.66 173 GLN A CA 1
ATOM 1313 C C . GLN A 1 173 ? -28.378 8.670 -1.073 1.00 60.66 173 GLN A C 1
ATOM 1315 O O . GLN A 1 173 ? -29.019 8.205 -2.015 1.00 60.66 173 GLN A O 1
ATOM 1320 N N . ARG A 1 174 ? -27.676 9.802 -1.191 1.00 59.28 174 ARG A N 1
ATOM 1321 C CA . ARG A 1 174 ? -27.535 10.501 -2.473 1.00 59.28 174 ARG A CA 1
ATOM 1322 C C . ARG A 1 174 ? -26.641 9.670 -3.384 1.00 59.28 174 ARG A C 1
ATOM 1324 O O . ARG A 1 174 ? -25.470 9.484 -3.074 1.00 59.28 174 ARG A O 1
ATOM 1331 N N . THR A 1 175 ? -27.195 9.205 -4.495 1.00 69.62 175 THR A N 1
ATOM 1332 C CA . THR A 1 175 ? -26.449 8.478 -5.522 1.00 69.62 175 THR A CA 1
ATOM 1333 C C . THR A 1 175 ? -25.870 9.465 -6.535 1.00 69.62 175 THR A C 1
ATOM 1335 O O . THR A 1 175 ? -26.595 10.295 -7.086 1.00 69.62 175 THR A O 1
ATOM 1338 N N . TRP A 1 176 ? -24.571 9.378 -6.789 1.00 69.00 176 TRP A N 1
ATOM 1339 C CA . TRP A 1 176 ? -23.846 10.129 -7.809 1.00 69.00 176 TRP A CA 1
ATOM 1340 C C . TRP A 1 176 ? -23.597 9.239 -9.023 1.00 69.00 176 TRP A C 1
ATOM 1342 O O . TRP A 1 176 ? -23.411 8.034 -8.886 1.00 69.00 176 TRP A O 1
ATOM 1352 N N . THR A 1 177 ? -23.595 9.819 -10.223 1.00 76.44 177 THR A N 1
ATOM 1353 C CA . THR A 1 177 ? -23.166 9.120 -11.444 1.00 76.44 177 THR A CA 1
ATOM 1354 C C . THR A 1 177 ? -21.940 9.826 -11.997 1.00 76.44 177 THR A C 1
ATOM 1356 O O . THR A 1 177 ? -22.016 11.010 -12.317 1.00 76.44 177 THR A O 1
ATOM 1359 N N . ALA A 1 178 ? -20.826 9.105 -12.089 1.00 74.62 178 ALA A N 1
ATOM 1360 C CA . ALA A 1 178 ? -19.612 9.552 -12.749 1.00 74.62 178 ALA A CA 1
ATOM 1361 C C . ALA A 1 178 ? -19.534 8.934 -14.149 1.00 74.62 178 ALA A C 1
ATOM 1363 O O . ALA A 1 178 ? -19.799 7.743 -14.335 1.00 74.62 178 ALA A O 1
ATOM 1364 N N . ILE A 1 179 ? -19.166 9.759 -15.127 1.00 76.81 179 ILE A N 1
ATOM 1365 C CA . ILE A 1 179 ? -18.780 9.302 -16.459 1.00 76.81 179 ILE A CA 1
ATOM 1366 C C . ILE A 1 179 ? -17.290 9.585 -16.591 1.00 76.81 179 ILE A C 1
ATOM 1368 O O . ILE A 1 179 ? -16.889 10.748 -16.563 1.00 76.81 179 ILE A O 1
ATOM 1372 N N . LEU A 1 180 ? -16.486 8.532 -16.698 1.00 77.62 180 LEU A N 1
ATOM 1373 C CA . LEU A 1 180 ? -15.069 8.647 -17.014 1.00 77.62 180 LEU A CA 1
ATOM 1374 C C . LEU A 1 180 ? -14.920 8.472 -18.521 1.00 77.62 180 LEU A C 1
ATOM 1376 O O . LEU A 1 180 ? -15.211 7.397 -19.029 1.00 77.62 180 LEU A O 1
ATOM 1380 N N . TYR A 1 181 ? -14.520 9.526 -19.225 1.00 76.50 181 TYR A N 1
ATOM 1381 C CA . TYR A 1 181 ? -14.181 9.447 -20.642 1.00 76.50 181 TYR A CA 1
ATOM 1382 C C . TYR A 1 181 ? -12.668 9.335 -20.786 1.00 76.50 181 TYR A C 1
ATOM 1384 O O . TYR A 1 181 ? -11.946 10.183 -20.261 1.00 76.50 181 TYR A O 1
ATOM 1392 N N . ILE A 1 182 ? -12.211 8.301 -21.480 1.00 74.81 182 ILE A N 1
ATOM 1393 C CA . ILE A 1 182 ? -10.806 8.063 -21.779 1.00 74.81 182 ILE A CA 1
ATOM 1394 C C . ILE A 1 182 ? -10.657 8.149 -23.290 1.00 74.81 182 ILE A C 1
ATOM 1396 O O . ILE A 1 182 ? -11.201 7.325 -24.020 1.00 74.81 182 ILE A O 1
ATOM 1400 N N . ASP A 1 183 ? -9.946 9.175 -23.732 1.00 69.75 183 ASP A N 1
ATOM 1401 C CA . ASP A 1 183 ? -9.610 9.372 -25.134 1.00 69.75 183 ASP A CA 1
ATOM 1402 C C . ASP A 1 183 ? -8.530 8.357 -25.546 1.00 69.75 183 ASP A C 1
ATOM 1404 O O . ASP A 1 183 ? -7.435 8.343 -24.972 1.00 69.75 183 ASP A O 1
ATOM 1408 N N . GLY A 1 184 ? -8.869 7.462 -26.473 1.00 61.72 184 GLY A N 1
ATOM 1409 C CA . GLY A 1 184 ? -8.008 6.375 -26.938 1.00 61.72 184 GLY A CA 1
ATOM 1410 C C . GLY A 1 184 ? -7.199 6.691 -28.184 1.00 61.72 184 GLY A C 1
ATOM 1411 O O . GLY A 1 184 ? -6.638 5.773 -28.781 1.00 61.72 184 GLY A O 1
ATOM 1412 N N . ASP A 1 185 ? -7.069 7.968 -28.544 1.00 62.56 185 ASP A N 1
ATOM 1413 C CA . ASP A 1 185 ? -6.068 8.418 -29.515 1.00 62.56 185 ASP A CA 1
ATOM 1414 C C . ASP A 1 185 ? -4.615 8.108 -29.057 1.00 62.56 185 ASP A C 1
ATOM 1416 O O . ASP A 1 185 ? -3.664 8.235 -29.833 1.00 62.56 185 ASP A O 1
ATOM 1420 N N . ASN A 1 186 ? -4.431 7.666 -27.803 1.00 59.47 186 ASN A N 1
ATOM 1421 C CA . ASN A 1 186 ? -3.165 7.218 -27.217 1.00 59.47 186 ASN A CA 1
ATOM 1422 C C . ASN A 1 186 ? -3.090 5.679 -27.073 1.00 59.47 186 ASN A C 1
ATOM 1424 O O . ASN A 1 186 ? -4.105 4.994 -26.972 1.00 59.47 186 ASN A O 1
ATOM 1428 N N . ASP A 1 187 ? -1.876 5.117 -27.007 1.00 64.69 187 ASP A N 1
ATOM 1429 C CA . ASP A 1 187 ? -1.661 3.681 -26.746 1.00 64.69 187 ASP A CA 1
ATOM 1430 C C . ASP A 1 187 ? -2.029 3.326 -25.290 1.00 64.69 187 ASP A C 1
ATOM 1432 O O . ASP A 1 187 ? -1.255 3.543 -24.358 1.00 64.69 187 ASP A O 1
ATOM 1436 N N . LEU A 1 188 ? -3.246 2.808 -25.089 1.00 64.50 188 LEU A N 1
ATOM 1437 C CA . LEU A 1 188 ? -3.814 2.480 -23.772 1.00 64.50 188 LEU A CA 1
ATOM 1438 C C . LEU A 1 188 ? -3.776 0.981 -23.430 1.00 64.50 188 LEU A C 1
ATOM 1440 O O . LEU A 1 188 ? -4.359 0.574 -22.419 1.00 64.50 188 LEU A O 1
ATOM 1444 N N . CYS A 1 189 ? -3.107 0.148 -24.235 1.00 61.16 189 CYS A N 1
ATOM 1445 C CA . CYS A 1 189 ? -3.220 -1.315 -24.152 1.00 61.16 189 CYS A CA 1
ATOM 1446 C C . CYS A 1 189 ? -2.853 -1.903 -22.779 1.00 61.16 189 CYS A C 1
ATOM 1448 O O . CYS A 1 189 ? -3.487 -2.858 -22.331 1.00 61.16 189 CYS A O 1
ATOM 1450 N N . ASN A 1 190 ? -1.897 -1.294 -22.076 1.00 61.53 190 ASN A N 1
ATOM 1451 C CA . ASN A 1 190 ? -1.480 -1.742 -20.742 1.00 61.53 190 ASN A CA 1
ATOM 1452 C C . ASN A 1 190 ? -2.071 -0.894 -19.608 1.00 61.53 190 ASN A C 1
ATOM 1454 O O . ASN A 1 190 ? -2.114 -1.337 -18.464 1.00 61.53 190 ASN A O 1
ATOM 1458 N N . ALA A 1 191 ? -2.559 0.310 -19.911 1.00 64.62 191 ALA A N 1
ATOM 1459 C CA . ALA A 1 191 ? -3.151 1.201 -18.918 1.00 64.62 191 ALA A CA 1
ATOM 1460 C C . ALA A 1 191 ? -4.587 0.789 -18.570 1.00 64.62 191 ALA A C 1
ATOM 1462 O O . ALA A 1 191 ? -5.027 0.956 -17.435 1.00 64.62 191 ALA A O 1
ATOM 1463 N N . TYR A 1 192 ? -5.323 0.236 -19.537 1.00 67.50 192 TYR A N 1
ATOM 1464 C CA . TYR A 1 192 ? -6.753 0.009 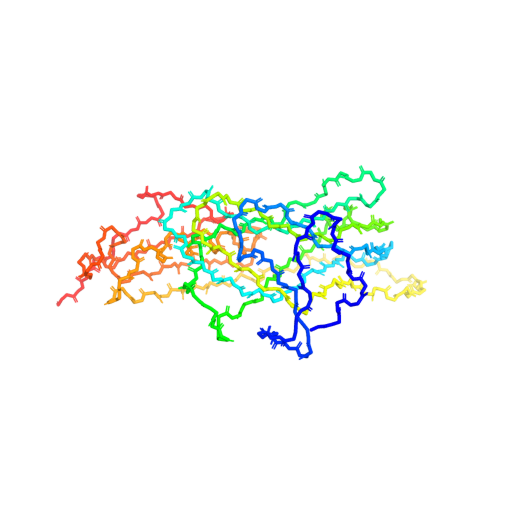-19.383 1.00 67.50 192 TYR A CA 1
ATOM 1465 C C . TYR A 1 192 ? -7.132 -1.083 -18.363 1.00 67.50 192 TYR A C 1
ATOM 1467 O O . TYR A 1 192 ? -7.924 -0.784 -17.463 1.00 67.50 192 TYR A O 1
ATOM 1475 N N . PRO A 1 193 ? -6.578 -2.314 -18.428 1.00 65.38 193 PRO A N 1
ATOM 1476 C CA . PRO A 1 193 ? -6.861 -3.331 -17.414 1.00 65.38 193 PRO A CA 1
ATOM 1477 C C . PRO A 1 193 ? -6.459 -2.862 -16.013 1.00 65.38 193 PRO A C 1
ATOM 1479 O O . PRO A 1 193 ? -7.211 -3.056 -15.066 1.00 65.38 193 PRO A O 1
ATOM 1482 N N . ARG A 1 194 ? -5.328 -2.154 -15.899 1.00 67.00 194 ARG A N 1
ATOM 1483 C CA . ARG A 1 194 ? -4.823 -1.616 -14.629 1.00 67.00 194 ARG A CA 1
ATOM 1484 C C . ARG A 1 194 ? -5.740 -0.557 -14.041 1.00 67.00 194 ARG A C 1
ATOM 1486 O O . ARG A 1 194 ? -6.066 -0.618 -12.863 1.00 67.00 194 ARG A O 1
ATOM 1493 N N . LEU A 1 195 ? -6.200 0.389 -14.860 1.00 71.81 195 LEU A N 1
ATOM 1494 C CA . LEU A 1 195 ? -7.125 1.429 -14.423 1.00 71.81 195 LEU A CA 1
ATOM 1495 C C . LEU A 1 195 ? -8.450 0.827 -13.943 1.00 71.81 195 LEU A C 1
ATOM 1497 O O . LEU A 1 195 ? -8.963 1.248 -12.910 1.00 71.81 195 LEU A O 1
ATOM 1501 N N . LEU A 1 196 ? -8.987 -0.174 -14.648 1.00 68.62 196 LEU A N 1
ATOM 1502 C CA . LEU A 1 196 ? -10.177 -0.882 -14.182 1.00 68.62 196 LEU A CA 1
ATOM 1503 C C . LEU A 1 196 ? -9.932 -1.597 -12.854 1.00 68.62 196 LEU A C 1
ATOM 1505 O O . LEU A 1 196 ? -10.667 -1.331 -11.909 1.00 68.62 196 LEU A O 1
ATOM 1509 N N . THR A 1 197 ? -8.892 -2.431 -12.754 1.00 64.94 197 THR A N 1
ATOM 1510 C CA . THR A 1 197 ? -8.541 -3.142 -11.512 1.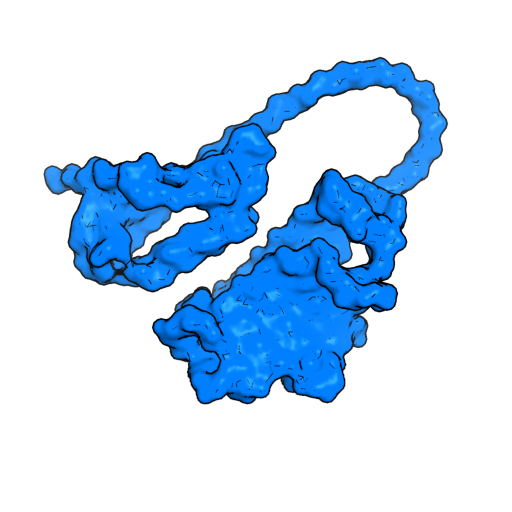00 64.94 197 THR A CA 1
ATOM 1511 C C . THR A 1 197 ? -8.378 -2.167 -10.349 1.00 64.94 197 THR A C 1
ATOM 1513 O O . THR A 1 197 ? -8.908 -2.389 -9.262 1.00 64.94 197 THR A O 1
ATOM 1516 N N . ARG A 1 198 ? -7.723 -1.027 -10.588 1.00 69.75 198 ARG A N 1
ATOM 1517 C CA . ARG A 1 198 ? -7.533 0.016 -9.582 1.00 69.75 198 ARG A CA 1
ATOM 1518 C C . ARG A 1 198 ? -8.844 0.671 -9.163 1.00 69.75 198 ARG A C 1
ATOM 1520 O O . ARG A 1 198 ? -9.081 0.874 -7.977 1.00 69.75 198 ARG A O 1
ATOM 1527 N N . MET A 1 199 ? -9.716 0.986 -10.118 1.00 72.12 199 MET A N 1
ATOM 1528 C CA . MET A 1 199 ? -11.043 1.524 -9.819 1.00 72.12 199 MET A CA 1
ATOM 1529 C C . MET A 1 199 ? -11.898 0.518 -9.042 1.00 72.12 199 MET A C 1
ATOM 1531 O O . MET A 1 199 ? -12.628 0.922 -8.140 1.00 72.12 199 MET A O 1
ATOM 1535 N N . GLU A 1 200 ? -11.804 -0.773 -9.355 1.00 65.38 200 GLU A N 1
ATOM 1536 C CA . GLU A 1 200 ? -12.471 -1.838 -8.603 1.00 65.38 200 GLU A CA 1
ATOM 1537 C C . GLU A 1 200 ? -11.956 -1.909 -7.159 1.00 65.38 200 GLU A C 1
ATOM 1539 O O . GLU A 1 200 ? -12.765 -1.914 -6.232 1.00 65.38 200 GLU A O 1
ATOM 1544 N N . GLN A 1 201 ? -10.637 -1.869 -6.955 1.00 63.06 201 GLN A N 1
ATOM 1545 C CA . GLN A 1 201 ? -10.019 -1.862 -5.624 1.00 63.06 201 GLN A CA 1
ATOM 1546 C C . GLN A 1 201 ? -10.386 -0.611 -4.807 1.00 63.06 201 GLN A C 1
ATOM 1548 O O . GLN A 1 201 ? -10.776 -0.717 -3.647 1.00 63.06 201 GLN A O 1
ATOM 1553 N N . GLU A 1 202 ? -10.291 0.587 -5.390 1.00 69.50 202 GLU A N 1
ATOM 1554 C CA . GLU A 1 202 ? -10.462 1.842 -4.639 1.00 69.50 202 GLU A CA 1
ATOM 1555 C C . GLU A 1 202 ? -11.929 2.254 -4.438 1.00 69.50 202 GLU A C 1
ATOM 1557 O O . GLU A 1 202 ? -12.268 3.007 -3.506 1.00 69.50 202 GLU A O 1
ATOM 1562 N N . LEU A 1 203 ? -12.814 1.808 -5.336 1.00 72.69 203 LEU A N 1
ATOM 1563 C CA . LEU A 1 203 ? -14.209 2.239 -5.381 1.00 72.69 203 LEU A CA 1
ATOM 1564 C C . LEU A 1 203 ? -15.212 1.090 -5.220 1.00 72.69 203 LEU A C 1
ATOM 1566 O O . LEU A 1 203 ? -16.399 1.389 -5.125 1.00 72.69 203 LEU A O 1
ATOM 1570 N N . GLY A 1 204 ? -14.792 -0.176 -5.139 1.00 69.31 204 GLY A N 1
ATOM 1571 C CA . GLY A 1 204 ? -15.672 -1.355 -5.129 1.00 69.31 204 GLY A CA 1
ATOM 1572 C C . GLY A 1 204 ? -16.877 -1.240 -4.191 1.00 69.31 204 GLY A C 1
ATOM 1573 O O . GLY A 1 204 ? -18.020 -1.267 -4.651 1.00 69.31 204 GLY A O 1
ATOM 1574 N N . ASP A 1 205 ? -16.645 -0.981 -2.901 1.00 69.06 205 ASP A N 1
ATOM 1575 C CA . ASP A 1 205 ? -17.719 -0.833 -1.898 1.00 69.06 205 ASP A CA 1
ATOM 1576 C C . ASP A 1 205 ? -18.515 0.475 -2.037 1.00 69.06 205 ASP A C 1
ATOM 1578 O O . ASP A 1 205 ? -19.628 0.621 -1.521 1.00 69.06 205 ASP A O 1
ATOM 1582 N N . LYS A 1 206 ? -17.962 1.447 -2.769 1.00 73.88 206 LYS A N 1
ATOM 1583 C CA . LYS A 1 206 ? -18.600 2.734 -3.072 1.00 73.88 206 LYS A CA 1
ATOM 1584 C C . LYS A 1 206 ? -19.488 2.643 -4.319 1.00 73.88 206 LYS A C 1
ATOM 1586 O O . LYS A 1 206 ? -20.342 3.521 -4.486 1.00 73.88 206 LYS A O 1
ATOM 1591 N N . ILE A 1 207 ? -19.338 1.607 -5.155 1.00 69.81 207 ILE A N 1
ATOM 1592 C CA . ILE A 1 207 ? -20.083 1.393 -6.404 1.00 69.81 207 ILE A CA 1
ATOM 1593 C C . ILE A 1 207 ? -21.216 0.372 -6.210 1.00 69.81 207 ILE A C 1
ATOM 1595 O O . ILE A 1 207 ? -20.982 -0.783 -5.862 1.00 69.81 207 ILE A O 1
ATOM 1599 N N . GLY A 1 208 ? -22.465 0.756 -6.511 1.00 62.03 208 GLY A N 1
ATOM 1600 C CA . GLY A 1 208 ? -23.609 -0.172 -6.531 1.00 62.03 208 GLY A CA 1
ATOM 1601 C C . GLY A 1 208 ? -24.785 0.174 -5.607 1.00 62.03 208 GLY A C 1
ATOM 1602 O O . GLY A 1 208 ? -24.881 1.298 -5.134 1.00 62.03 208 GLY A O 1
ATOM 1603 N N . PRO A 1 209 ? -25.701 -0.779 -5.324 1.00 55.22 209 PRO A N 1
ATOM 1604 C CA . PRO A 1 209 ? -26.964 -0.558 -4.622 1.00 55.22 209 PRO A CA 1
ATOM 1605 C C . PRO A 1 209 ? -26.772 -0.239 -3.138 1.00 55.22 209 PRO A C 1
ATOM 1607 O O . PRO A 1 209 ? -27.672 0.335 -2.535 1.00 55.22 209 PRO A O 1
ATOM 1610 N N . ASN A 1 210 ? -25.613 -0.593 -2.575 1.00 63.28 210 ASN A N 1
ATOM 1611 C CA . ASN A 1 210 ? -25.200 -0.221 -1.220 1.00 63.28 210 ASN A CA 1
ATOM 1612 C C . ASN A 1 210 ? -24.172 0.930 -1.224 1.00 63.28 210 ASN A C 1
ATOM 1614 O O . ASN A 1 210 ? -23.925 1.550 -0.191 1.00 63.28 210 ASN A O 1
ATOM 1618 N N . GLY A 1 211 ? -23.601 1.229 -2.393 1.00 68.44 211 GLY A N 1
ATOM 1619 C CA . GLY A 1 211 ? -22.673 2.327 -2.615 1.00 68.44 211 GLY A CA 1
ATOM 1620 C C . GLY A 1 211 ? -23.392 3.651 -2.892 1.00 68.44 211 GLY A C 1
ATOM 1621 O O . GLY A 1 211 ? -24.614 3.720 -3.022 1.00 68.44 211 GLY A O 1
ATOM 1622 N N . PHE A 1 212 ? -22.631 4.741 -2.978 1.00 76.81 212 PHE A N 1
ATOM 1623 C CA . PHE A 1 212 ? -23.166 6.055 -3.359 1.00 76.81 212 PHE A CA 1
ATOM 1624 C C . PHE A 1 212 ? -22.833 6.437 -4.805 1.00 76.81 212 PHE A C 1
ATOM 1626 O O . PHE A 1 212 ? -23.254 7.503 -5.249 1.00 76.81 212 PHE A O 1
ATOM 1633 N N . LEU A 1 213 ? -22.084 5.611 -5.537 1.00 74.75 213 LEU A N 1
ATOM 1634 C CA . LEU A 1 213 ? -21.540 5.939 -6.848 1.00 74.75 213 LEU A CA 1
ATOM 1635 C C . LEU A 1 213 ? -22.001 4.935 -7.916 1.00 74.75 213 LEU A C 1
ATOM 1637 O O . LEU A 1 213 ? -21.996 3.727 -7.710 1.00 74.75 213 LEU A O 1
ATOM 1641 N N . ASN A 1 214 ? -22.373 5.445 -9.085 1.00 76.81 214 ASN A N 1
ATOM 1642 C CA . ASN A 1 214 ? -22.478 4.683 -10.325 1.00 76.81 214 ASN A CA 1
ATOM 1643 C C . ASN A 1 214 ? -21.374 5.168 -11.259 1.00 76.81 214 ASN A C 1
ATOM 1645 O O . ASN A 1 214 ? -21.256 6.376 -11.471 1.00 76.81 214 ASN A O 1
ATOM 1649 N N . ILE A 1 215 ? -20.604 4.255 -11.846 1.00 75.81 215 ILE A N 1
ATOM 1650 C CA . ILE A 1 215 ? -19.555 4.615 -12.801 1.00 75.81 215 ILE A CA 1
ATOM 1651 C C . ILE A 1 215 ? -19.877 4.025 -14.164 1.00 75.81 215 ILE A C 1
ATOM 1653 O O . ILE A 1 215 ? -20.122 2.829 -14.313 1.00 75.81 215 ILE A O 1
ATOM 1657 N N . THR A 1 216 ? -19.865 4.887 -15.173 1.00 77.62 216 THR A N 1
ATOM 1658 C CA . THR A 1 216 ? -19.784 4.476 -16.573 1.00 77.62 216 THR A CA 1
ATOM 1659 C C . THR A 1 216 ? -18.443 4.938 -17.115 1.00 77.62 216 THR A C 1
ATOM 1661 O O . THR A 1 216 ? -18.136 6.125 -17.045 1.00 77.62 216 THR A O 1
ATOM 1664 N N . VAL A 1 217 ? -17.655 4.014 -17.654 1.00 76.94 217 VAL A N 1
ATOM 1665 C CA . VAL A 1 217 ? -16.415 4.354 -18.354 1.00 76.94 217 VAL A CA 1
ATOM 1666 C C . VAL A 1 217 ? -16.708 4.324 -19.850 1.00 76.94 217 VAL A C 1
ATOM 1668 O O . VAL A 1 217 ? -17.286 3.365 -20.358 1.00 76.94 217 VAL A O 1
ATOM 1671 N N . LEU A 1 218 ? -16.381 5.403 -20.542 1.00 76.12 218 LEU A N 1
ATOM 1672 C CA . LEU A 1 218 ? -16.408 5.514 -21.991 1.00 76.12 218 LEU A CA 1
ATOM 1673 C C . LEU A 1 218 ? -14.964 5.560 -22.456 1.00 76.12 218 LEU A C 1
ATOM 1675 O O . LEU A 1 218 ? -14.179 6.346 -21.937 1.00 76.12 218 LEU A O 1
ATOM 1679 N N . ILE A 1 219 ? -14.630 4.713 -23.410 1.00 72.31 219 ILE A N 1
ATOM 1680 C CA . ILE A 1 219 ? -13.299 4.644 -23.993 1.00 72.31 219 ILE A CA 1
ATOM 1681 C C . ILE A 1 219 ? -13.481 4.919 -25.465 1.00 72.31 219 ILE A C 1
ATOM 1683 O O . ILE A 1 219 ? -14.287 4.243 -26.108 1.00 72.31 219 ILE A O 1
ATOM 1687 N N . ASP A 1 220 ? -12.779 5.915 -25.979 1.00 68.94 220 ASP A N 1
ATOM 1688 C CA . ASP A 1 220 ? -12.646 6.060 -27.418 1.00 68.94 220 ASP A CA 1
ATOM 1689 C C . ASP A 1 220 ? -11.768 4.903 -27.902 1.00 68.94 220 ASP A C 1
ATOM 1691 O O . ASP A 1 220 ? -10.672 4.719 -27.390 1.00 68.94 220 ASP A O 1
ATOM 1695 N N . HIS A 1 221 ? -12.266 4.080 -28.819 1.00 70.88 221 HIS A N 1
ATOM 1696 C CA . HIS A 1 221 ? -11.645 2.838 -29.305 1.00 70.88 221 HIS A CA 1
ATOM 1697 C C . HIS A 1 221 ? -11.715 1.569 -28.433 1.00 70.88 221 HIS A C 1
ATOM 1699 O O . HIS A 1 221 ? -11.915 1.548 -27.214 1.00 70.88 221 HIS A O 1
ATOM 1705 N N . HIS A 1 222 ? -11.556 0.439 -29.128 1.00 63.44 222 HIS A N 1
ATOM 1706 C CA . HIS A 1 222 ? -11.647 -0.895 -28.558 1.00 63.44 222 HIS A CA 1
ATOM 1707 C C . HIS A 1 222 ? -10.309 -1.311 -27.914 1.00 63.44 222 HIS A C 1
ATOM 1709 O O . HIS A 1 222 ? -9.303 -1.395 -28.618 1.00 63.44 222 HIS A O 1
ATOM 1715 N N . PRO A 1 223 ? -10.279 -1.699 -26.622 1.00 58.66 223 PRO A N 1
ATOM 1716 C CA . PRO A 1 223 ? -9.031 -1.908 -25.870 1.00 58.66 223 PRO A CA 1
ATOM 1717 C C . PRO A 1 223 ? -8.178 -3.102 -26.323 1.00 58.66 223 PRO A C 1
ATOM 1719 O O . PRO A 1 223 ? -7.070 -3.295 -25.845 1.00 58.66 223 PRO A O 1
ATOM 1722 N N . GLY A 1 224 ? -8.679 -3.911 -27.258 1.00 59.56 224 GLY A N 1
ATOM 1723 C CA . GLY A 1 224 ? -7.894 -4.939 -27.951 1.00 59.56 224 GLY A CA 1
ATOM 1724 C C . GLY A 1 224 ? -7.020 -4.425 -29.106 1.00 59.56 224 GLY A C 1
ATOM 1725 O O . GLY A 1 224 ? -6.350 -5.239 -29.739 1.00 59.56 224 GLY A O 1
ATOM 1726 N N . TYR A 1 225 ? -7.041 -3.126 -29.424 1.00 57.97 225 TYR A N 1
ATOM 1727 C CA . TYR A 1 225 ? -6.279 -2.539 -30.527 1.00 57.97 225 TYR A CA 1
ATOM 1728 C C . TYR A 1 225 ? -5.452 -1.341 -30.044 1.00 57.97 225 TYR A C 1
ATOM 1730 O O . TYR A 1 225 ? -5.993 -0.302 -29.687 1.00 57.97 225 TYR A O 1
ATOM 1738 N N . CYS A 1 226 ? -4.125 -1.469 -30.091 1.00 57.53 226 CYS A N 1
ATOM 1739 C CA . CYS A 1 226 ? -3.186 -0.505 -29.498 1.00 57.53 226 CYS A CA 1
ATOM 1740 C C . CYS A 1 226 ? -2.878 0.733 -30.362 1.00 57.53 226 CYS A C 1
ATOM 1742 O O . CYS A 1 226 ? -2.003 1.517 -30.024 1.00 57.53 226 CYS A O 1
ATOM 1744 N N . GLN A 1 227 ? -3.522 0.891 -31.523 1.00 58.41 227 GLN A N 1
ATOM 1745 C CA . GLN A 1 227 ? -3.177 1.937 -32.502 1.00 58.41 227 GLN A CA 1
ATOM 1746 C C . GLN A 1 227 ? -4.393 2.747 -32.972 1.00 58.41 227 GLN A C 1
ATOM 1748 O O . GLN A 1 227 ? -4.469 3.097 -34.148 1.00 58.41 227 GLN A O 1
ATOM 1753 N N . GLY A 1 228 ? -5.363 3.001 -32.085 1.00 55.88 228 GLY A N 1
ATOM 1754 C CA . GLY A 1 228 ? -6.543 3.812 -32.424 1.00 55.88 228 GLY A CA 1
ATOM 1755 C C . GLY A 1 228 ? -7.420 3.174 -33.507 1.00 55.88 228 GLY A C 1
ATOM 1756 O O . GLY A 1 228 ? -7.920 3.846 -34.404 1.00 55.88 228 GLY A O 1
ATOM 1757 N N . ILE A 1 229 ? -7.542 1.840 -33.495 1.00 59.28 229 ILE A N 1
ATOM 1758 C CA . ILE A 1 229 ? -8.401 1.105 -34.431 1.00 59.28 229 ILE A CA 1
ATOM 1759 C C . ILE A 1 229 ? -9.577 0.519 -33.651 1.00 59.28 229 ILE A C 1
ATOM 1761 O O . ILE A 1 229 ? -9.384 -0.290 -32.751 1.00 59.28 229 ILE A O 1
ATOM 1765 N N . GLY A 1 230 ? -10.803 0.851 -34.043 1.00 67.25 230 GLY A N 1
ATOM 1766 C CA . GLY A 1 230 ? -12.023 0.272 -33.475 1.00 67.25 230 GLY A CA 1
ATOM 1767 C C . GLY A 1 230 ? -12.940 1.334 -32.891 1.00 67.25 230 GLY A C 1
ATOM 1768 O O . GLY A 1 230 ? -12.548 2.476 -32.763 1.00 67.25 230 GLY A O 1
ATOM 1769 N N . ASN A 1 231 ? -14.166 0.951 -32.559 1.00 72.69 231 ASN A N 1
ATOM 1770 C CA . ASN A 1 231 ? -15.200 1.893 -32.143 1.00 72.69 231 ASN A CA 1
ATOM 1771 C C . ASN A 1 231 ? -15.064 2.309 -30.674 1.00 72.69 231 ASN A C 1
ATOM 1773 O O . ASN A 1 231 ? -14.505 1.561 -29.867 1.00 72.69 231 ASN A O 1
ATOM 1777 N N . ALA A 1 232 ? -15.688 3.431 -30.312 1.00 74.12 232 ALA A N 1
ATOM 1778 C CA . ALA A 1 232 ? -15.913 3.799 -28.922 1.00 74.12 232 ALA A CA 1
ATOM 1779 C C . ALA A 1 232 ? -16.634 2.679 -28.151 1.00 74.12 232 ALA A C 1
ATOM 1781 O O . ALA A 1 232 ? -17.659 2.139 -28.582 1.00 74.12 232 ALA A O 1
ATOM 1782 N N . MET A 1 233 ? -16.114 2.350 -26.972 1.00 73.12 233 MET A N 1
ATOM 1783 C CA . MET A 1 233 ? -16.625 1.300 -26.102 1.00 73.12 233 MET A CA 1
ATOM 1784 C C . MET A 1 233 ? -17.174 1.894 -24.808 1.00 73.12 233 MET A C 1
ATOM 1786 O O . MET A 1 233 ? -16.544 2.716 -24.145 1.00 73.12 233 MET A O 1
ATOM 1790 N N . ARG A 1 234 ? -18.352 1.430 -24.395 1.00 78.25 234 ARG A N 1
ATOM 1791 C CA . ARG A 1 234 ? -18.934 1.751 -23.090 1.00 78.25 234 ARG A CA 1
ATOM 1792 C C . ARG A 1 234 ? -18.784 0.577 -22.143 1.00 78.25 234 ARG A C 1
ATOM 1794 O O . ARG A 1 234 ? -19.220 -0.520 -22.472 1.00 78.25 234 ARG A O 1
ATOM 1801 N N . TYR A 1 235 ? -18.326 0.862 -20.934 1.00 73.25 235 TYR A N 1
ATOM 1802 C CA . TYR A 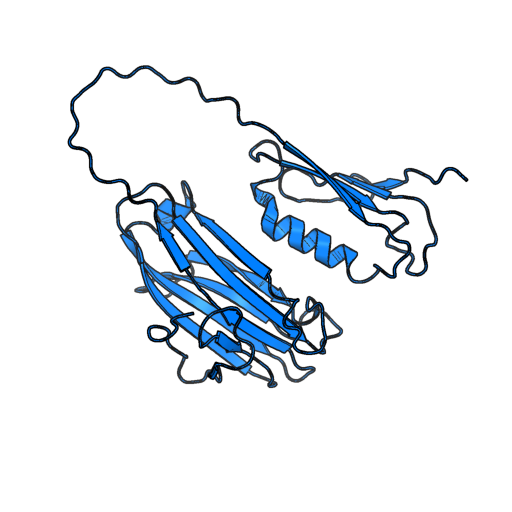1 235 ? -18.232 -0.058 -19.813 1.00 73.25 235 TYR A CA 1
ATOM 1803 C C . TYR A 1 235 ? -19.153 0.391 -18.680 1.00 73.25 235 TYR A C 1
ATOM 1805 O O . TYR A 1 235 ? -19.118 1.544 -18.244 1.00 73.25 235 TYR A O 1
ATOM 1813 N N . LEU A 1 236 ? -19.996 -0.522 -18.200 1.00 75.00 236 LEU A N 1
ATOM 1814 C CA . LEU A 1 236 ? -20.818 -0.313 -17.008 1.00 75.00 236 LEU A CA 1
ATOM 1815 C C . LEU A 1 236 ? -20.308 -1.198 -15.877 1.00 75.00 236 LEU A C 1
ATOM 1817 O O . LEU A 1 236 ? -20.631 -2.388 -15.827 1.00 75.00 236 LEU A O 1
ATOM 1821 N N . ILE A 1 237 ? -19.570 -0.584 -14.959 1.00 69.06 237 ILE A N 1
ATOM 1822 C CA . ILE A 1 237 ? -19.065 -1.245 -13.757 1.00 69.06 237 ILE A CA 1
ATOM 1823 C C . ILE A 1 237 ? -20.259 -1.649 -12.886 1.00 69.06 237 ILE A C 1
ATOM 1825 O O . ILE A 1 237 ? -21.155 -0.835 -12.632 1.00 69.06 237 ILE A O 1
ATOM 1829 N N . GLN A 1 238 ? -20.329 -2.923 -12.494 1.00 67.31 238 GLN A N 1
ATOM 1830 C CA . GLN A 1 238 ? -21.443 -3.427 -11.701 1.00 67.31 238 GLN A CA 1
ATOM 1831 C C . GLN A 1 238 ? -21.326 -3.036 -10.225 1.00 67.31 238 GLN A C 1
ATOM 1833 O O . GLN A 1 238 ? -20.254 -2.696 -9.727 1.00 67.31 238 GLN A O 1
ATOM 1838 N N . PRO A 1 239 ? -22.454 -3.108 -9.506 1.00 54.84 239 PRO A N 1
ATOM 1839 C CA . PRO A 1 239 ? -22.482 -3.219 -8.059 1.00 54.84 239 PRO A CA 1
ATOM 1840 C C . PRO A 1 239 ? -21.448 -4.171 -7.453 1.00 54.84 239 PRO A C 1
ATOM 1842 O O . PRO A 1 239 ? -21.720 -5.362 -7.524 1.00 54.84 239 PRO A O 1
ATOM 1845 N N . ASN A 1 240 ? -20.396 -3.658 -6.785 1.00 53.69 240 ASN A N 1
ATOM 1846 C CA . ASN A 1 240 ? -19.175 -4.350 -6.291 1.00 53.69 240 ASN A CA 1
ATOM 1847 C C . ASN A 1 240 ? -17.904 -4.213 -7.152 1.00 53.69 240 ASN A C 1
ATOM 1849 O O . ASN A 1 240 ? -16.929 -4.914 -6.903 1.00 53.69 240 ASN A O 1
ATOM 1853 N N . GLY A 1 241 ? -17.915 -3.366 -8.178 1.00 57.31 241 GLY A N 1
ATOM 1854 C CA . GLY A 1 241 ? -16.781 -3.226 -9.089 1.00 57.31 241 GLY A CA 1
ATOM 1855 C C . GLY A 1 241 ? -16.759 -4.260 -10.217 1.00 57.31 241 GLY A C 1
ATOM 1856 O O . GLY A 1 241 ? -16.133 -4.008 -11.230 1.00 57.31 241 GLY A O 1
ATOM 1857 N N . ALA A 1 242 ? -17.492 -5.373 -10.139 1.00 61.59 242 ALA A N 1
ATOM 1858 C CA . ALA A 1 242 ? -17.344 -6.445 -11.118 1.00 61.59 242 ALA A CA 1
ATOM 1859 C C . ALA A 1 242 ? -17.679 -6.019 -12.557 1.00 61.59 242 ALA A C 1
ATOM 1861 O O . ALA A 1 242 ? -18.611 -5.254 -12.838 1.00 61.59 242 ALA A O 1
ATOM 1862 N N . TYR A 1 243 ? -16.960 -6.627 -13.493 1.00 63.00 243 TYR A N 1
ATOM 1863 C CA . TYR A 1 243 ? -17.177 -6.484 -14.920 1.00 63.00 243 TYR A CA 1
ATOM 1864 C C . TYR A 1 243 ? -17.148 -7.856 -15.608 1.00 63.00 243 TYR A C 1
ATOM 1866 O O . TYR A 1 243 ? -16.347 -8.728 -15.281 1.00 63.00 243 TYR A O 1
ATOM 1874 N N . THR A 1 244 ? -18.046 -8.080 -16.572 1.00 67.19 244 THR A N 1
ATOM 1875 C CA . THR A 1 244 ? -18.023 -9.262 -17.444 1.00 67.19 244 THR A CA 1
ATOM 1876 C C . THR A 1 244 ? -18.020 -8.849 -18.908 1.00 67.19 244 THR A C 1
ATOM 1878 O O . THR A 1 244 ? -18.899 -8.111 -19.375 1.00 67.19 244 THR A O 1
ATOM 1881 N N . ASP A 1 245 ? -17.046 -9.374 -19.650 1.00 59.19 245 ASP A N 1
ATOM 1882 C CA . ASP A 1 245 ? -16.877 -9.054 -21.060 1.00 59.19 245 ASP A CA 1
ATOM 1883 C C . ASP A 1 245 ? -18.070 -9.508 -21.912 1.00 59.19 245 ASP A C 1
ATOM 1885 O O . ASP A 1 245 ? -18.574 -10.620 -21.765 1.00 59.19 245 ASP A O 1
ATOM 1889 N N . GLY A 1 246 ? -18.571 -8.616 -22.772 1.00 62.38 246 GLY A N 1
ATOM 1890 C CA . GLY A 1 246 ? -19.775 -8.852 -23.584 1.00 62.38 246 GLY A CA 1
ATOM 1891 C C . GLY A 1 246 ? -21.117 -8.774 -22.835 1.00 62.38 246 GLY A C 1
ATOM 1892 O O . GLY A 1 246 ? -22.166 -8.878 -23.470 1.00 62.38 246 GLY A O 1
ATOM 1893 N N . VAL A 1 247 ? -21.110 -8.555 -21.515 1.00 70.38 247 VAL A N 1
ATOM 1894 C CA . VAL A 1 247 ? -22.316 -8.260 -20.712 1.00 70.38 247 VAL A CA 1
ATOM 1895 C C . VAL A 1 247 ? -22.330 -6.797 -20.290 1.00 70.38 247 VAL A C 1
ATOM 1897 O O . VAL A 1 247 ? -23.356 -6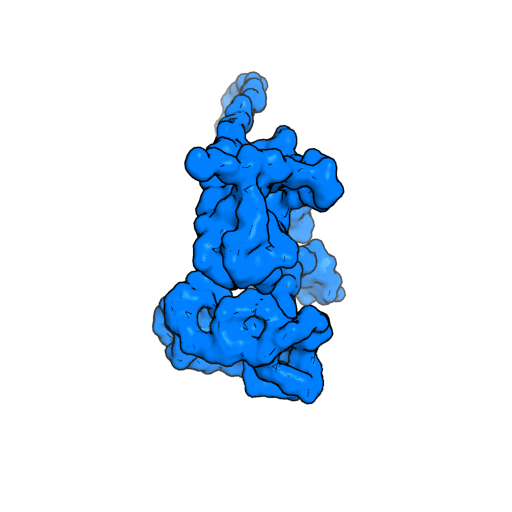.127 -20.383 1.00 70.38 247 VAL A O 1
ATOM 1900 N N . ASN A 1 248 ? -21.177 -6.303 -19.843 1.00 70.88 248 ASN A N 1
ATOM 1901 C CA . ASN A 1 248 ? -21.001 -4.960 -19.302 1.00 70.88 248 ASN A CA 1
ATOM 1902 C C . ASN A 1 248 ? -20.242 -4.028 -20.247 1.00 70.88 248 ASN A C 1
ATOM 1904 O O . ASN A 1 248 ? -19.972 -2.887 -19.874 1.00 70.88 248 ASN A O 1
ATOM 1908 N N . ARG A 1 249 ? -19.906 -4.514 -21.447 1.00 74.56 249 ARG A N 1
ATOM 1909 C CA . ARG A 1 249 ? -19.271 -3.752 -22.521 1.00 74.56 249 ARG A CA 1
ATOM 1910 C C . ARG A 1 249 ? -20.150 -3.719 -23.750 1.00 74.56 249 ARG A C 1
ATOM 1912 O O . ARG A 1 249 ? -20.569 -4.766 -24.243 1.00 74.56 249 ARG A O 1
ATOM 1919 N N . TRP A 1 250 ? -20.354 -2.517 -24.270 1.00 78.50 250 TRP A N 1
ATOM 1920 C CA . TRP A 1 250 ? -21.075 -2.282 -25.513 1.00 78.50 250 TRP A CA 1
ATOM 1921 C C . TRP A 1 250 ? -20.199 -1.505 -26.479 1.00 78.50 250 TRP A C 1
ATOM 1923 O O . TRP A 1 250 ? -19.602 -0.498 -26.104 1.00 78.50 250 TRP A O 1
ATOM 1933 N N . ASP A 1 251 ? -20.157 -1.981 -27.718 1.00 76.81 251 ASP A N 1
ATOM 1934 C CA . ASP A 1 251 ? -19.683 -1.205 -28.856 1.00 76.81 251 ASP A CA 1
ATOM 1935 C C . ASP A 1 251 ? -20.716 -0.107 -29.147 1.00 76.81 251 ASP A C 1
ATOM 1937 O O . ASP A 1 251 ? -21.900 -0.395 -29.353 1.00 76.81 251 ASP A O 1
ATOM 1941 N N . MET A 1 252 ? -20.279 1.148 -29.081 1.00 79.69 252 MET A N 1
ATOM 1942 C CA . MET A 1 252 ? -21.122 2.324 -29.292 1.00 79.69 252 MET A CA 1
ATOM 1943 C C . MET A 1 252 ? -21.070 2.827 -30.742 1.00 79.69 252 MET A C 1
ATOM 1945 O O . MET A 1 252 ? -21.882 3.681 -31.106 1.00 79.69 252 MET A O 1
ATOM 1949 N N . GLY A 1 253 ? -20.176 2.275 -31.570 1.00 73.44 253 GLY A N 1
ATOM 1950 C CA . GLY A 1 253 ? -19.878 2.756 -32.914 1.00 73.44 253 GLY A CA 1
ATOM 1951 C C . GLY A 1 253 ? -19.147 4.102 -32.923 1.00 73.44 253 GLY A C 1
ATOM 1952 O O . GLY A 1 253 ? -19.134 4.835 -31.936 1.00 73.44 253 GLY A O 1
ATOM 1953 N N . GLU A 1 254 ? -18.585 4.454 -34.074 1.00 64.62 254 GLU A N 1
ATOM 1954 C CA . GLU A 1 254 ? -18.146 5.817 -34.380 1.00 64.62 254 GLU A CA 1
ATOM 1955 C C . GLU A 1 254 ? -19.034 6.421 -35.469 1.00 64.62 254 GLU A C 1
ATOM 1957 O O . GLU A 1 254 ? -19.439 5.745 -36.421 1.00 64.62 254 GLU A O 1
ATOM 1962 N N . ILE A 1 255 ? -19.366 7.704 -35.324 1.00 57.12 255 ILE A N 1
ATOM 1963 C CA . ILE A 1 255 ? -20.052 8.461 -36.373 1.00 57.12 255 ILE A CA 1
ATOM 1964 C C . ILE A 1 255 ? -18.976 9.219 -37.150 1.00 57.12 255 ILE A C 1
ATOM 1966 O O . ILE A 1 255 ? -18.431 10.196 -36.639 1.00 57.12 255 ILE A O 1
ATOM 1970 N N . HIS A 1 256 ? -18.679 8.754 -38.364 1.00 56.56 256 HIS A N 1
ATOM 1971 C CA . HIS A 1 256 ? -17.791 9.432 -39.315 1.00 56.56 256 HIS A CA 1
ATOM 1972 C C . HIS A 1 256 ? -18.508 10.535 -40.105 1.00 56.56 256 HIS A C 1
ATOM 1974 O O . HIS A 1 256 ? -19.704 10.354 -40.442 1.00 56.56 256 HIS A O 1
#